Protein AF-0000000074423680 (afdb_homodimer)

Radius of gyration: 16.79 Å; Cα contacts (8 Å, |Δi|>4): 416; chains: 2; bounding box: 44×55×26 Å

pLDDT: mean 78.52, std 16.78, range [27.94, 94.62]

Solvent-accessible surface are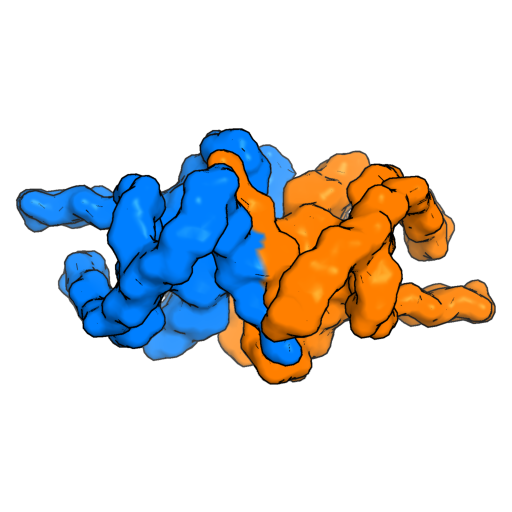a (backbone atoms only — not comparable to full-atom values): 11000 Å² total; per-residue (Å²): 114,73,42,69,26,65,67,50,86,79,68,62,79,51,58,72,45,71,42,71,46,78,52,87,95,42,69,45,68,75,28,35,35,35,60,92,47,94,40,34,38,39,50,58,68,58,39,36,76,71,48,29,32,40,37,41,48,84,82,36,38,43,28,19,38,85,83,65,45,77,74,40,49,32,46,76,53,91,75,25,42,30,42,52,44,79,46,96,90,48,77,46,55,30,30,48,39,69,120,72,53,54,45,45,65,68,83,78,69,63,77,51,59,72,46,72,42,73,47,78,54,88,94,42,68,45,68,73,29,35,35,38,60,90,49,94,42,35,40,38,49,58,68,57,38,36,78,70,47,29,32,39,35,41,48,85,81,36,37,42,28,21,36,86,82,64,47,76,74,40,50,30,45,76,51,81,76,27,43,31,40,51,44,78,46,96,90,48,75,46,57,28,32,48,35,63

Structure (mmCIF, N/CA/C/O backbone):
data_AF-0000000074423680-model_v1
#
loop_
_entity.id
_entity.type
_entity.pdbx_description
1 polymer 'Uncharacterized protein'
#
loop_
_atom_site.group_PDB
_atom_site.id
_atom_site.type_symbol
_atom_site.label_atom_id
_atom_site.label_alt_id
_atom_site.label_comp_id
_atom_site.label_asym_id
_atom_site.label_entity_id
_atom_site.label_seq_id
_atom_site.pdbx_PDB_ins_code
_atom_site.Cartn_x
_atom_site.Cartn_y
_atom_site.Cartn_z
_atom_site.occupancy
_atom_site.B_iso_or_equiv
_atom_site.auth_seq_id
_atom_site.auth_comp_id
_atom_site.auth_asym_id
_atom_site.auth_atom_id
_atom_site.pdbx_PDB_model_num
ATOM 1 N N . MET A 1 1 ? 10.086 -4.973 10.805 1 27.94 1 MET A N 1
ATOM 2 C CA . MET A 1 1 ? 9.383 -3.721 10.523 1 27.94 1 MET A CA 1
ATOM 3 C C . MET A 1 1 ? 9.625 -3.275 9.086 1 27.94 1 MET A C 1
ATOM 5 O O . MET A 1 1 ? 10.766 -3.238 8.625 1 27.94 1 MET A O 1
ATOM 9 N N . VAL A 1 2 ? 8.844 -3.613 8.211 1 35.19 2 VAL A N 1
ATOM 10 C CA . VAL A 1 2 ? 9.008 -3.236 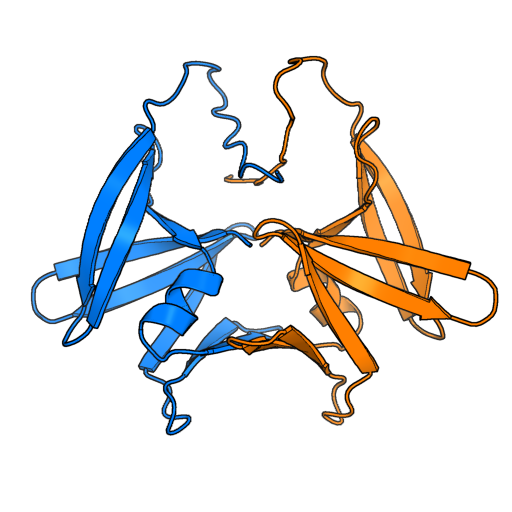6.809 1 35.19 2 VAL A CA 1
ATOM 11 C C . VAL A 1 2 ? 9.102 -1.717 6.691 1 35.19 2 VAL A C 1
ATOM 13 O O . VAL A 1 2 ? 8.195 -0.997 7.105 1 35.19 2 VAL A O 1
ATOM 16 N N . ARG A 1 3 ? 10.289 -1.205 7.059 1 37.22 3 ARG A N 1
ATOM 17 C CA . ARG A 1 3 ? 10.57 0.209 6.832 1 37.22 3 ARG A CA 1
ATOM 18 C C . ARG A 1 3 ? 10.586 0.528 5.34 1 37.22 3 ARG A C 1
ATOM 20 O O . ARG A 1 3 ? 10.961 -0.317 4.523 1 37.22 3 ARG A O 1
ATOM 27 N N . LEU A 1 4 ? 9.75 1.253 4.973 1 44.16 4 LEU A N 1
ATOM 28 C CA . LEU A 1 4 ? 9.812 1.951 3.691 1 44.16 4 LEU A CA 1
ATOM 29 C C . LEU A 1 4 ? 11.219 2.479 3.428 1 44.16 4 LEU A C 1
ATOM 31 O O . LEU A 1 4 ? 11.766 3.24 4.23 1 44.16 4 LEU A O 1
ATOM 35 N N . LEU A 1 5 ? 12.195 1.475 3.068 1 46.25 5 LEU A N 1
ATOM 36 C CA . LEU A 1 5 ? 13.508 2.018 2.73 1 46.25 5 LEU A CA 1
ATOM 37 C C . LEU A 1 5 ? 13.453 2.791 1.417 1 46.25 5 LEU A C 1
ATOM 39 O O . LEU A 1 5 ? 12.812 2.35 0.457 1 46.25 5 LEU A O 1
ATOM 43 N N . TYR A 1 6 ? 13.297 4.02 1.665 1 44.81 6 TYR A N 1
ATOM 44 C CA . TYR A 1 6 ? 13.633 4.891 0.547 1 44.81 6 TYR A CA 1
ATOM 45 C C . TYR A 1 6 ? 15.102 4.746 0.168 1 44.81 6 TYR A C 1
ATOM 47 O O . TYR A 1 6 ? 15.977 4.75 1.036 1 44.81 6 TYR A O 1
ATOM 55 N N . THR A 1 7 ? 15.328 3.832 -0.764 1 42.69 7 THR A N 1
ATOM 56 C CA . THR A 1 7 ? 16.734 3.875 -1.146 1 42.69 7 THR A CA 1
ATOM 57 C C . THR A 1 7 ? 17.047 5.141 -1.94 1 42.69 7 THR A C 1
ATOM 59 O O . THR A 1 7 ? 16.266 5.547 -2.801 1 42.69 7 THR A O 1
ATOM 62 N N . GLU A 1 8 ? 17.359 6.113 -1.167 1 43.47 8 GLU A N 1
ATOM 63 C CA . GLU A 1 8 ? 17.938 7.246 -1.889 1 43.47 8 GLU A CA 1
ATOM 64 C C . GLU A 1 8 ? 19.047 6.797 -2.836 1 43.47 8 GLU A C 1
ATOM 66 O O . GLU A 1 8 ? 19.828 5.906 -2.502 1 43.47 8 GLU A O 1
ATOM 71 N N . LYS A 1 9 ? 18.797 6.867 -3.994 1 44.84 9 LYS A N 1
ATOM 72 C CA . LYS A 1 9 ? 19.969 6.648 -4.844 1 44.84 9 LYS A CA 1
ATOM 73 C C . LYS A 1 9 ? 21.25 6.973 -4.098 1 44.84 9 LYS A C 1
ATOM 75 O O . LYS A 1 9 ? 22.25 6.246 -4.219 1 44.84 9 LYS A O 1
ATOM 80 N N . ASN A 1 10 ? 21.359 8.203 -3.637 1 45.59 10 ASN A N 1
ATOM 81 C CA . ASN A 1 10 ? 22.703 8.641 -3.26 1 45.59 10 ASN A CA 1
ATOM 82 C C . ASN A 1 10 ? 23.016 8.289 -1.811 1 45.59 10 ASN A C 1
ATOM 84 O O . ASN A 1 10 ? 24.062 8.68 -1.285 1 45.59 10 ASN A O 1
ATOM 88 N N . GLY A 1 11 ? 22.531 7.379 -1.253 1 44.19 11 GLY A N 1
ATOM 89 C CA . GLY A 1 11 ? 23 6.816 -0.001 1 44.19 11 GLY A CA 1
ATOM 90 C C . GLY A 1 11 ? 22.734 7.707 1.196 1 44.19 11 GLY A C 1
ATOM 91 O O . GLY A 1 11 ? 23.141 7.387 2.316 1 44.19 11 GLY A O 1
ATOM 92 N N . LYS A 1 12 ? 22.734 9.062 1.046 1 44.81 12 LYS A N 1
ATOM 93 C CA . LYS A 1 12 ? 22.812 9.859 2.27 1 44.81 12 LYS A CA 1
ATOM 94 C C . LYS A 1 12 ? 21.516 9.773 3.072 1 44.81 12 LYS A C 1
ATOM 96 O O . LYS A 1 12 ? 20.438 9.734 2.502 1 44.81 12 LYS A O 1
ATOM 101 N N . GLY A 1 13 ? 21.688 9.352 4.301 1 49.75 13 GLY A N 1
ATOM 102 C CA . GLY A 1 13 ? 20.641 9.242 5.301 1 49.75 13 GLY A CA 1
ATOM 103 C C . GLY A 1 13 ? 19.594 10.344 5.195 1 49.75 13 GLY A C 1
ATOM 104 O O . GLY A 1 13 ? 19.922 11.523 5.387 1 49.75 13 GLY A O 1
ATOM 105 N N . ALA A 1 14 ? 18.75 10.242 4.352 1 52.22 14 ALA A N 1
ATOM 106 C CA . ALA A 1 14 ? 17.734 11.305 4.305 1 52.22 14 ALA A CA 1
ATOM 107 C C . ALA A 1 14 ? 17.125 11.531 5.68 1 52.22 14 ALA A C 1
ATOM 109 O O . ALA A 1 14 ? 16.922 10.586 6.449 1 52.22 14 ALA A O 1
ATOM 110 N N . LYS A 1 15 ? 17.469 12.625 6.238 1 57.91 15 LYS A N 1
ATOM 111 C CA . LYS A 1 15 ? 16.781 13.016 7.469 1 57.91 15 LYS A CA 1
ATOM 112 C C . LYS A 1 15 ? 15.266 12.875 7.324 1 57.91 15 LYS A C 1
ATOM 114 O O . LYS A 1 15 ? 14.672 13.414 6.391 1 57.91 15 LYS A O 1
ATOM 119 N N . LYS A 1 16 ? 14.719 11.852 8.086 1 67.19 16 LYS A N 1
ATOM 120 C CA . LYS A 1 16 ? 13.273 11.695 8.195 1 67.19 16 LYS A CA 1
ATOM 121 C C . LYS A 1 16 ? 12.703 12.609 9.273 1 67.19 16 LYS A C 1
ATOM 123 O O . LYS A 1 16 ? 13.25 12.703 10.375 1 67.19 16 LYS A O 1
ATOM 128 N N . GLY A 1 17 ? 11.945 13.633 8.875 1 77.69 17 GLY A N 1
ATOM 129 C CA . GLY A 1 17 ? 11.125 14.375 9.82 1 77.69 17 GLY A CA 1
ATOM 130 C C . GLY A 1 17 ? 9.672 13.938 9.828 1 77.69 17 GLY A C 1
ATOM 131 O O . GLY A 1 17 ? 9.258 13.125 9 1 77.69 17 GLY A O 1
ATOM 132 N N . TYR A 1 18 ? 8.945 14.312 10.93 1 88.25 18 TYR A N 1
ATOM 133 C CA . TYR A 1 18 ? 7.512 14.055 11.055 1 88.25 18 TYR A CA 1
ATOM 134 C C . TYR A 1 18 ? 6.738 15.359 11.25 1 88.25 18 TYR A C 1
ATOM 136 O O . TYR A 1 18 ? 7.234 16.281 11.891 1 88.25 18 TYR A O 1
ATOM 144 N N . GLY A 1 19 ? 5.648 15.391 10.594 1 89.88 19 GLY A N 1
ATOM 145 C CA . GLY A 1 19 ? 4.746 16.516 10.734 1 89.88 19 GLY A CA 1
ATOM 146 C C . GLY A 1 19 ? 3.289 16.156 10.539 1 89.88 19 GLY A C 1
ATOM 147 O O . GLY A 1 19 ? 2.918 14.977 10.664 1 89.88 19 GLY A O 1
ATOM 148 N N . SER A 1 20 ? 2.445 17.25 10.398 1 92.94 20 SER A N 1
ATOM 149 C CA . SER A 1 20 ? 1.015 17.062 10.18 1 92.94 20 SER A CA 1
ATOM 150 C C . SER A 1 20 ? 0.552 17.766 8.906 1 92.94 20 SER A C 1
ATOM 152 O O . SER A 1 20 ? 1.115 18.781 8.523 1 92.94 20 SER A O 1
ATOM 154 N N . ILE A 1 21 ? -0.371 17.125 8.281 1 90.44 21 ILE A N 1
ATOM 155 C CA . ILE A 1 21 ? -1.022 17.719 7.121 1 90.44 21 ILE A CA 1
ATOM 156 C C . ILE A 1 21 ? -2.512 17.906 7.402 1 90.44 21 ILE A C 1
ATOM 158 O O . ILE A 1 21 ? -3.188 16.984 7.848 1 90.44 21 ILE A O 1
ATOM 162 N N . LYS A 1 22 ? -2.939 19.109 7.164 1 90.19 22 LYS A N 1
ATOM 163 C CA . LYS A 1 22 ? -4.363 19.391 7.285 1 90.19 22 LYS A CA 1
ATOM 164 C C . LYS A 1 22 ? -5.031 19.453 5.91 1 90.19 22 LYS A C 1
ATOM 166 O O . LYS A 1 22 ? -4.582 20.203 5.031 1 90.19 22 LYS A O 1
ATOM 171 N N . PHE A 1 23 ? -6.027 18.641 5.719 1 87.38 23 PHE A N 1
ATOM 172 C CA . PHE A 1 23 ? -6.836 18.625 4.504 1 87.38 23 PHE A CA 1
ATOM 173 C C . PHE A 1 23 ? -8.32 18.719 4.836 1 87.38 23 PHE A C 1
ATOM 175 O O . PHE A 1 23 ? -8.898 17.781 5.395 1 87.38 23 PHE A O 1
ATOM 182 N N . ASN A 1 24 ? -8.797 19.844 4.418 1 84.56 24 ASN A N 1
ATOM 183 C CA . ASN A 1 24 ? -10.18 20.125 4.793 1 84.56 24 ASN A CA 1
ATOM 184 C C . ASN A 1 24 ? -10.398 19.984 6.297 1 84.56 24 ASN A C 1
ATOM 186 O O . ASN A 1 24 ? -9.773 20.688 7.094 1 84.56 24 ASN A O 1
ATOM 190 N N . SER A 1 25 ? -11.234 19.094 6.738 1 86.06 25 SER A N 1
ATOM 191 C CA . SER A 1 25 ? -11.547 18.953 8.156 1 86.06 25 SER A CA 1
ATOM 192 C C . SER A 1 25 ? -10.727 17.844 8.805 1 86.06 25 SER A C 1
ATOM 194 O O . SER A 1 25 ? -10.852 17.578 10 1 86.06 25 SER A O 1
ATOM 196 N N . VAL A 1 26 ? -9.828 17.297 8.023 1 88.25 26 VAL A N 1
ATOM 197 C CA . VAL A 1 26 ? -9.062 16.172 8.547 1 88.25 26 VAL A CA 1
ATOM 198 C C . VAL A 1 26 ? -7.602 16.578 8.727 1 88.25 26 VAL A C 1
ATOM 200 O O . VAL A 1 26 ? -7.062 17.344 7.926 1 88.25 26 VAL A O 1
ATOM 203 N N . VAL A 1 27 ? -7.02 16.031 9.836 1 92.56 27 VAL A N 1
ATOM 204 C CA . VAL A 1 27 ? -5.598 16.266 10.086 1 92.56 27 VAL A CA 1
ATOM 205 C C . VAL A 1 27 ? -4.859 14.922 10.117 1 92.56 27 VAL A C 1
ATOM 207 O O . VAL A 1 27 ? -5.141 14.07 10.961 1 92.56 27 VAL A O 1
ATOM 210 N N . PHE A 1 28 ? -3.943 14.75 9.172 1 93 28 PHE A N 1
ATOM 211 C CA . PHE A 1 28 ? -3.047 13.602 9.227 1 93 28 PHE A CA 1
ATOM 212 C C . PHE A 1 28 ? -1.858 13.883 10.133 1 93 28 PHE A C 1
ATOM 214 O O . PHE A 1 28 ? -1.078 14.805 9.875 1 93 28 PHE A O 1
ATOM 221 N N . LYS A 1 29 ? -1.739 13.062 11.078 1 93.88 29 LYS A N 1
ATOM 222 C CA . LYS A 1 29 ? -0.619 13.203 12.008 1 93.88 29 LYS A CA 1
ATOM 223 C C . LYS A 1 29 ? 0.501 12.227 11.664 1 93.88 29 LYS A C 1
ATOM 225 O O . LYS A 1 29 ? 0.289 11.266 10.93 1 93.88 29 LYS A O 1
ATOM 230 N N . ASN A 1 30 ? 1.738 12.57 12.078 1 90.19 30 ASN A N 1
ATOM 231 C CA . ASN A 1 30 ? 2.9 11.703 11.945 1 90.19 30 ASN A CA 1
ATOM 232 C C . ASN A 1 30 ? 3.201 11.391 10.484 1 90.19 30 ASN A C 1
ATOM 234 O O . ASN A 1 30 ? 3.5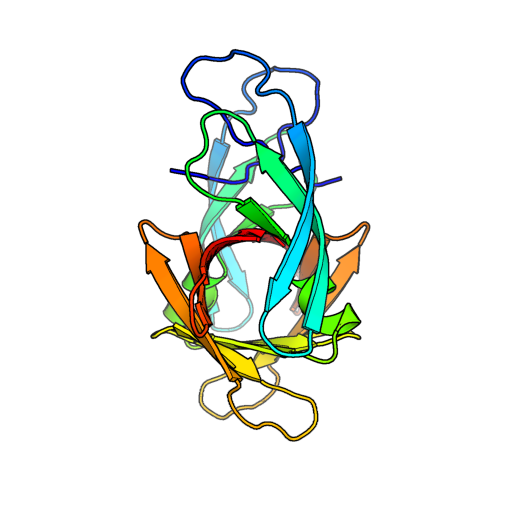23 10.25 10.141 1 90.19 30 ASN A O 1
ATOM 238 N N . VAL A 1 31 ? 2.988 12.375 9.68 1 90.31 31 VAL A N 1
ATOM 239 C CA . VAL A 1 31 ? 3.338 12.258 8.273 1 90.31 31 VAL A CA 1
ATOM 240 C C . VAL A 1 31 ? 4.852 12.375 8.102 1 90.31 31 VAL A C 1
ATOM 242 O O . VAL A 1 31 ? 5.469 13.312 8.609 1 90.31 31 VAL A O 1
ATOM 245 N N . SER A 1 32 ? 5.387 11.406 7.426 1 84.25 32 SER A N 1
ATOM 246 C CA . SER A 1 32 ? 6.836 11.383 7.254 1 84.25 32 SER A CA 1
ATOM 247 C C . SER A 1 32 ? 7.262 12.258 6.078 1 84.25 32 SER A C 1
ATOM 249 O O . SER A 1 32 ? 6.621 12.25 5.027 1 84.25 32 SER A O 1
ATOM 251 N N . TYR A 1 33 ? 8.258 13.062 6.352 1 82.12 33 TYR A N 1
ATOM 252 C CA . TYR A 1 33 ? 8.891 13.836 5.293 1 82.12 33 TYR A CA 1
ATOM 253 C C . TYR A 1 33 ? 10.375 13.508 5.184 1 82.12 33 TYR A C 1
ATOM 255 O O . TYR A 1 33 ? 11.078 13.445 6.195 1 82.12 33 TYR A O 1
ATOM 263 N N . VAL A 1 34 ? 10.664 13.016 4.039 1 72 34 VAL A N 1
ATOM 264 C CA . VAL A 1 34 ? 12.055 12.68 3.768 1 72 34 VAL A CA 1
ATOM 265 C C . VAL A 1 34 ? 12.68 13.734 2.859 1 72 34 VAL A C 1
ATOM 267 O O . VAL A 1 34 ? 12.188 13.984 1.756 1 72 34 VAL A O 1
ATOM 270 N N . LYS A 1 35 ? 13.688 14.273 3.475 1 69.88 35 LYS A N 1
ATOM 271 C CA . LYS A 1 35 ? 14.383 15.289 2.689 1 69.88 35 LYS A CA 1
ATOM 272 C C . LYS A 1 35 ? 14.891 14.719 1.37 1 69.88 35 LYS A C 1
ATOM 274 O O . LYS A 1 35 ? 15.477 13.633 1.342 1 69.88 35 LYS A O 1
ATOM 279 N N . GLY A 1 36 ? 14.609 15.32 0.307 1 67.38 36 GLY A N 1
ATOM 280 C CA . GLY A 1 36 ? 15.047 14.852 -0.998 1 67.38 36 GLY A CA 1
ATOM 281 C C . GLY A 1 36 ? 13.953 14.156 -1.78 1 67.38 36 GLY A C 1
ATOM 282 O O . GLY A 1 36 ? 14.047 14.008 -3 1 67.38 36 GLY A O 1
ATOM 283 N N . LEU A 1 37 ? 12.984 13.758 -0.944 1 67.19 37 LEU A N 1
ATOM 284 C CA . LEU A 1 37 ? 11.828 13.195 -1.63 1 67.19 37 LEU A CA 1
ATOM 285 C C . LEU A 1 37 ? 10.781 14.266 -1.896 1 67.19 37 LEU A C 1
ATOM 287 O O . LEU A 1 37 ? 10.539 15.133 -1.052 1 67.19 37 LEU A O 1
ATOM 291 N N . GLN A 1 38 ? 10.32 14.375 -3 1 71.25 38 GLN A N 1
ATOM 292 C CA . GLN A 1 38 ? 9.367 15.406 -3.381 1 71.25 38 GLN A CA 1
ATOM 293 C C . GLN A 1 38 ? 7.992 15.141 -2.773 1 71.25 38 GLN A C 1
ATOM 295 O O . GLN A 1 38 ? 7.113 16 -2.811 1 71.25 38 GLN A O 1
ATOM 300 N N . HIS A 1 39 ? 7.918 14.039 -2.012 1 77.38 39 HIS A N 1
ATOM 301 C CA . HIS A 1 39 ? 6.598 13.695 -1.491 1 77.38 39 HIS A CA 1
ATOM 302 C C . HIS A 1 39 ? 6.668 13.328 -0.012 1 77.38 39 HIS A C 1
ATOM 304 O O . HIS A 1 39 ? 7.656 12.742 0.442 1 77.38 39 HIS A O 1
ATOM 310 N N . ASN A 1 40 ? 5.605 13.742 0.651 1 84 40 ASN A N 1
ATOM 311 C CA . ASN A 1 40 ? 5.391 13.203 1.989 1 84 40 ASN A CA 1
ATOM 312 C C . ASN A 1 40 ? 4.871 11.773 1.938 1 84 40 ASN A C 1
ATOM 314 O O . ASN A 1 40 ? 4.32 11.344 0.925 1 84 40 ASN A O 1
ATOM 318 N N . LEU A 1 41 ? 5.062 11.102 3.064 1 84.75 41 LEU A N 1
ATOM 319 C CA . LEU A 1 41 ? 4.66 9.703 3.117 1 84.75 41 LEU A CA 1
ATOM 320 C C . LEU A 1 41 ? 3.547 9.492 4.141 1 84.75 41 LEU A C 1
ATOM 322 O O . LEU A 1 41 ? 3.668 9.922 5.289 1 84.75 41 LEU A O 1
ATOM 326 N N . ILE A 1 42 ? 2.57 8.883 3.682 1 88.25 42 ILE A N 1
ATOM 327 C CA . ILE A 1 42 ? 1.448 8.539 4.551 1 88.25 42 ILE A CA 1
ATOM 328 C C . ILE A 1 42 ? 1.219 7.031 4.535 1 88.25 42 ILE A C 1
ATOM 330 O O . ILE A 1 42 ? 1.19 6.414 3.467 1 88.25 42 ILE A O 1
ATOM 334 N N . SER A 1 43 ? 1.124 6.445 5.719 1 86.69 43 SER A N 1
ATOM 335 C CA . SER A 1 43 ? 0.763 5.031 5.781 1 86.69 43 SER A CA 1
ATOM 336 C C . SER A 1 43 ? -0.713 4.824 5.461 1 86.69 43 SER A C 1
ATOM 338 O O . SER A 1 43 ? -1.554 5.652 5.816 1 86.69 43 SER A O 1
ATOM 340 N N . ILE A 1 44 ? -1.053 3.76 4.805 1 90.44 44 ILE A N 1
ATOM 341 C CA . ILE A 1 44 ? -2.443 3.432 4.52 1 90.44 44 ILE A CA 1
ATOM 342 C C . ILE A 1 44 ? -3.252 3.426 5.812 1 90.44 44 ILE A C 1
ATOM 344 O O . ILE A 1 44 ? -4.395 3.893 5.844 1 90.44 44 ILE A O 1
ATOM 348 N N . SER A 1 45 ? -2.639 2.979 6.918 1 89.81 45 SER A N 1
ATOM 349 C CA . SER A 1 45 ? -3.346 2.859 8.188 1 89.81 45 SER A CA 1
ATOM 350 C C . SER A 1 45 ? -3.723 4.23 8.742 1 89.81 45 SER A C 1
ATOM 352 O O . SER A 1 45 ? -4.676 4.352 9.516 1 89.81 45 SER A O 1
ATOM 354 N N . GLN A 1 46 ? -2.982 5.223 8.375 1 90.88 46 GLN A N 1
ATOM 355 C CA . GLN A 1 46 ? -3.281 6.574 8.836 1 90.88 46 GLN A CA 1
ATOM 356 C C . GLN A 1 46 ? -4.605 7.07 8.266 1 90.88 46 GLN A C 1
ATOM 358 O O . GLN A 1 46 ? -5.223 7.984 8.812 1 90.88 46 GLN A O 1
ATOM 363 N N . LEU A 1 47 ? -5.035 6.57 7.133 1 92.31 47 LEU A N 1
ATOM 364 C CA . LEU A 1 47 ? -6.34 6.898 6.574 1 92.31 47 LEU A CA 1
ATOM 365 C C . LEU A 1 47 ? -7.457 6.512 7.539 1 92.31 47 LEU A C 1
ATOM 367 O O . LEU A 1 47 ? -8.43 7.25 7.691 1 92.31 47 LEU A O 1
ATOM 371 N N . PHE A 1 48 ? -7.227 5.395 8.219 1 92.25 48 PHE A N 1
ATOM 372 C CA . PHE A 1 48 ? -8.266 4.867 9.102 1 92.25 48 PHE A CA 1
ATOM 373 C C . PHE A 1 48 ? -8.398 5.719 10.352 1 92.25 48 PHE A C 1
ATOM 375 O O . PHE A 1 48 ? -9.492 5.848 10.914 1 92.25 48 PHE A O 1
ATOM 382 N N . GLU A 1 49 ? -7.305 6.258 10.711 1 91.44 49 GLU A N 1
ATOM 383 C CA . GLU A 1 49 ? -7.293 7.098 11.906 1 91.44 49 GLU A CA 1
ATOM 384 C C . GLU A 1 49 ? -8.172 8.328 11.727 1 91.44 49 GLU A C 1
ATOM 386 O O . GLU A 1 49 ? -8.68 8.883 12.703 1 91.44 49 GLU A O 1
ATOM 391 N N . VAL A 1 50 ? -8.359 8.711 10.539 1 92.06 50 VAL A N 1
ATOM 392 C CA . VAL A 1 50 ? -9.133 9.93 10.289 1 92.06 50 VAL A CA 1
ATOM 393 C C . VAL A 1 50 ? -10.469 9.562 9.641 1 92.06 50 VAL A C 1
ATOM 395 O O . VAL A 1 50 ? -11.141 10.43 9.078 1 92.06 50 VAL A O 1
ATOM 398 N N . GLY A 1 51 ? -10.789 8.328 9.555 1 91.75 51 GLY A N 1
ATOM 399 C CA . GLY A 1 51 ? -12.125 7.891 9.172 1 91.75 51 GLY A CA 1
ATOM 400 C C . GLY A 1 51 ? -12.234 7.527 7.707 1 91.75 51 GLY A C 1
ATOM 401 O O . GLY A 1 51 ? -13.336 7.441 7.164 1 91.75 51 GLY A O 1
ATOM 402 N N . TYR A 1 52 ? -11.133 7.355 7.035 1 93.38 52 TYR A N 1
ATOM 403 C CA . TYR A 1 52 ? -11.156 6.988 5.625 1 93.38 52 TYR A CA 1
ATOM 404 C C . TYR A 1 52 ? -10.797 5.52 5.438 1 93.38 52 TYR A C 1
ATOM 406 O O . TYR A 1 52 ? -10.188 4.902 6.312 1 93.38 52 TYR A O 1
ATOM 414 N N . GLU A 1 53 ? -11.258 5.023 4.379 1 94.62 53 GLU A N 1
ATOM 415 C CA . GLU A 1 53 ? -10.859 3.738 3.812 1 94.62 53 GLU A CA 1
ATOM 416 C C . GLU A 1 53 ? -10.398 3.891 2.365 1 94.62 53 GLU A C 1
ATOM 418 O O . GLU A 1 53 ? -10.648 4.922 1.734 1 94.62 53 GLU A O 1
ATOM 423 N N . ILE A 1 54 ? -9.695 2.838 1.932 1 94.19 54 ILE A N 1
ATOM 424 C CA . ILE A 1 54 ? -9.203 2.99 0.567 1 94.19 54 ILE A CA 1
ATOM 425 C C . ILE A 1 54 ? -9.414 1.688 -0.204 1 94.19 54 ILE A C 1
ATOM 427 O O . ILE A 1 54 ? -9.211 0.599 0.338 1 94.19 54 ILE A O 1
ATOM 431 N N . LEU A 1 55 ? -9.875 1.819 -1.394 1 93.62 55 LEU A N 1
ATOM 432 C CA . LEU A 1 55 ? -10.023 0.739 -2.361 1 93.62 55 LEU A CA 1
ATOM 433 C C . LEU A 1 55 ? -9.078 0.931 -3.543 1 93.62 55 LEU A C 1
ATOM 435 O O . LEU A 1 55 ? -9.117 1.968 -4.211 1 93.62 55 LEU A O 1
ATOM 439 N N . PHE A 1 56 ? -8.211 -0.066 -3.73 1 93.38 56 PHE A N 1
ATOM 440 C CA . PHE A 1 56 ? -7.348 -0.034 -4.91 1 93.38 56 PHE A CA 1
ATOM 441 C C . PHE A 1 56 ? -7.91 -0.925 -6.012 1 93.38 56 PHE A C 1
ATOM 443 O O . PHE A 1 56 ? -8.266 -2.078 -5.762 1 93.38 56 PHE A O 1
ATOM 450 N N . ASN A 1 57 ? -7.965 -0.386 -7.145 1 91.25 57 ASN A N 1
ATOM 451 C CA . ASN A 1 57 ? -8.281 -1.158 -8.344 1 91.25 57 ASN A CA 1
ATOM 452 C C . ASN A 1 57 ? -7.312 -0.848 -9.477 1 91.25 57 ASN A C 1
ATOM 454 O O . ASN A 1 57 ? -6.305 -0.17 -9.273 1 91.25 57 ASN A O 1
ATOM 458 N N . LYS A 1 58 ? -7.562 -1.421 -10.617 1 89 58 LYS A N 1
ATOM 459 C CA . LYS A 1 58 ? -6.648 -1.318 -11.75 1 89 58 LYS A CA 1
ATOM 460 C C . LYS A 1 58 ? -6.449 0.136 -12.172 1 89 58 LYS A C 1
ATOM 462 O O . LYS A 1 58 ? -5.41 0.491 -12.727 1 89 58 LYS A O 1
ATOM 467 N N . ARG A 1 59 ? -7.391 0.991 -11.844 1 88.19 59 ARG A N 1
ATOM 468 C CA . ARG A 1 59 ? -7.355 2.369 -12.328 1 88.19 59 ARG A CA 1
ATOM 469 C C . ARG A 1 59 ? -6.758 3.301 -11.273 1 88.19 59 ARG A C 1
ATOM 471 O O . ARG A 1 59 ? -5.926 4.148 -11.602 1 88.19 59 ARG A O 1
ATOM 478 N N . GLU A 1 60 ? -7.199 3.15 -10.047 1 91.06 60 GLU A N 1
ATOM 479 C CA . GLU A 1 60 ? -6.824 4.113 -9.016 1 91.06 60 GLU A CA 1
ATOM 480 C C . GLU A 1 60 ? -7.102 3.559 -7.617 1 91.06 60 GLU A C 1
ATOM 482 O O . GLU A 1 60 ? -7.715 2.5 -7.473 1 91.06 60 GLU A O 1
ATOM 487 N N . GLY A 1 61 ? -6.586 4.266 -6.656 1 93.5 61 GLY A N 1
ATOM 488 C CA . GLY A 1 61 ? -7.043 4.141 -5.281 1 93.5 61 GLY A CA 1
ATOM 489 C C . GLY A 1 61 ? -8.125 5.137 -4.918 1 93.5 61 GLY A C 1
ATOM 490 O O . GLY A 1 61 ? -7.945 6.348 -5.086 1 93.5 61 GLY A O 1
ATOM 491 N N . LYS A 1 62 ? -9.227 4.641 -4.48 1 93.38 62 LYS A N 1
ATOM 492 C CA . LYS A 1 62 ? -10.336 5.48 -4.051 1 93.38 62 LYS A CA 1
ATOM 493 C C . LYS A 1 62 ? -10.414 5.562 -2.527 1 93.38 62 LYS A C 1
ATOM 495 O O . LYS A 1 62 ? -10.555 4.539 -1.854 1 93.38 62 LYS A O 1
ATOM 500 N N . VAL A 1 63 ? -10.242 6.738 -2.08 1 94.56 63 VAL A N 1
ATOM 501 C CA . VAL A 1 63 ? -10.352 6.977 -0.643 1 94.56 63 VAL A CA 1
ATOM 502 C C . VAL A 1 63 ? -11.773 7.395 -0.293 1 94.56 63 VAL A C 1
ATOM 504 O O . VAL A 1 63 ? -12.297 8.367 -0.839 1 94.56 63 VAL A O 1
ATOM 507 N N . VAL A 1 64 ? -12.359 6.621 0.592 1 92.75 64 VAL A N 1
ATOM 508 C CA . VAL A 1 64 ? -13.758 6.855 0.916 1 92.75 64 VAL A CA 1
ATOM 509 C C . VAL A 1 64 ? -13.914 7.094 2.418 1 92.75 64 VAL A C 1
ATOM 511 O O . VAL A 1 64 ? -13.109 6.602 3.213 1 92.75 64 VAL A O 1
ATOM 514 N N . ASP A 1 65 ? -14.93 7.898 2.711 1 88.12 65 ASP A N 1
ATOM 515 C CA . ASP A 1 65 ? -15.242 8.102 4.121 1 88.12 65 ASP A CA 1
ATOM 516 C C . ASP A 1 65 ? -16.188 7.012 4.641 1 88.12 65 ASP A C 1
ATOM 518 O O . ASP A 1 65 ? -16.453 6.031 3.939 1 88.12 65 ASP A O 1
ATOM 522 N N . GLN A 1 66 ? -16.562 7.168 5.852 1 80.31 66 GLN A N 1
ATOM 523 C CA . GLN A 1 66 ? -17.391 6.168 6.512 1 80.31 66 GLN A CA 1
ATOM 524 C C . GLN A 1 66 ? -18.766 6.062 5.844 1 80.31 66 GLN A C 1
ATOM 526 O O . GLN A 1 66 ? -19.453 5.055 5.992 1 80.31 66 GLN A O 1
ATOM 531 N N . LYS A 1 67 ? -19.078 7.113 5.152 1 80.5 67 LYS A N 1
ATOM 532 C CA . LYS A 1 67 ? -20.344 7.105 4.441 1 80.5 67 LYS A CA 1
ATOM 533 C C . LYS A 1 67 ? -20.172 6.645 2.996 1 80.5 67 LYS A C 1
ATOM 535 O O . LYS A 1 67 ? -21.078 6.805 2.174 1 80.5 67 LYS A O 1
ATOM 540 N N . SER A 1 68 ? -18.906 6.156 2.691 1 74.94 68 SER A N 1
ATOM 541 C CA . SER A 1 68 ? -18.562 5.617 1.383 1 74.94 68 SER A CA 1
ATOM 542 C C . SER A 1 68 ? -18.578 6.703 0.313 1 74.94 68 SER A C 1
ATOM 544 O O . SER A 1 68 ? -18.828 6.422 -0.859 1 74.94 68 SER A O 1
ATOM 546 N N . VAL A 1 69 ? -18.625 7.902 0.727 1 76.94 69 VAL A N 1
ATOM 547 C CA . VAL A 1 69 ? -18.484 9.008 -0.214 1 76.94 69 VAL A CA 1
ATOM 548 C C . VAL A 1 69 ? -17 9.234 -0.519 1 76.94 69 VAL A C 1
ATOM 550 O O . VAL A 1 69 ? -16.172 9.328 0.396 1 76.94 69 VAL A O 1
ATOM 553 N N . THR A 1 70 ? -16.797 9.078 -1.884 1 71.06 70 THR A N 1
ATOM 554 C CA . THR A 1 70 ? -15.414 9.312 -2.307 1 71.06 70 THR A CA 1
ATOM 555 C C . THR A 1 70 ? -14.992 10.742 -1.974 1 71.06 70 THR A C 1
ATOM 557 O O . THR A 1 70 ? -15.617 11.703 -2.414 1 71.06 70 THR A O 1
ATOM 560 N N . ASP A 1 71 ? -13.906 10.703 -1.222 1 78.5 71 ASP A N 1
ATOM 561 C CA . ASP A 1 71 ? -13.422 12.008 -0.79 1 78.5 71 ASP A CA 1
ATOM 562 C C . ASP A 1 71 ? -12.125 12.383 -1.514 1 78.5 71 ASP A C 1
ATOM 564 O O . ASP A 1 71 ? -11.938 13.531 -1.908 1 78.5 71 ASP A O 1
ATOM 568 N N . LEU A 1 72 ? -11.305 11.344 -1.823 1 86.94 72 LEU A N 1
ATOM 569 C CA . LEU A 1 72 ? -10 11.562 -2.443 1 86.94 72 LEU A CA 1
ATOM 570 C C . LEU A 1 72 ? -9.648 10.422 -3.389 1 86.94 72 LEU A C 1
ATOM 572 O O . LEU A 1 72 ? -10.195 9.32 -3.275 1 86.94 72 LEU A O 1
ATOM 576 N N . THR A 1 73 ? -8.891 10.766 -4.43 1 90.5 73 THR A N 1
ATOM 577 C CA . THR A 1 73 ? -8.375 9.742 -5.34 1 90.5 73 THR A CA 1
ATOM 578 C C . THR A 1 73 ? -6.855 9.789 -5.402 1 90.5 73 THR A C 1
ATOM 580 O O . THR A 1 73 ? -6.238 10.781 -4.984 1 90.5 73 THR A O 1
ATOM 583 N N . THR A 1 74 ? -6.375 8.688 -5.793 1 92.56 74 THR A N 1
ATOM 584 C CA . THR A 1 74 ? -4.93 8.609 -5.965 1 92.56 74 THR A CA 1
ATOM 585 C C . THR A 1 74 ? -4.562 8.5 -7.441 1 92.56 74 THR A C 1
ATOM 587 O O . THR 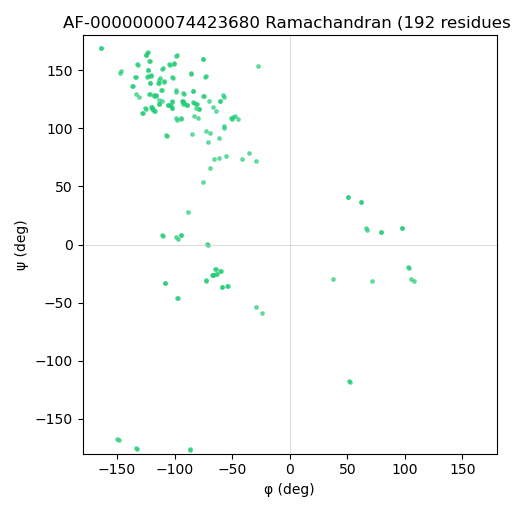A 1 74 ? -5.383 8.078 -8.258 1 92.56 74 THR A O 1
ATOM 590 N N . SER A 1 75 ? -3.416 8.984 -7.742 1 88.31 75 SER A N 1
ATOM 591 C CA . SER A 1 75 ? -2.828 8.766 -9.062 1 88.31 75 SER A CA 1
ATOM 592 C C . SER A 1 75 ? -1.64 7.812 -8.984 1 88.31 75 SER A C 1
ATOM 594 O O . SER A 1 75 ? -0.962 7.742 -7.953 1 88.31 75 SER A O 1
ATOM 596 N N . GLN A 1 76 ? -1.577 6.969 -9.992 1 83.56 76 GLN A N 1
ATOM 597 C CA . GLN A 1 76 ? -0.427 6.074 -10.047 1 83.56 76 GLN A CA 1
ATOM 598 C C . GLN A 1 76 ? 0.699 6.676 -10.883 1 83.56 76 GLN A C 1
ATOM 600 O O . GLN A 1 76 ? 0.483 7.074 -12.031 1 83.56 76 GLN A O 1
ATOM 605 N N . GLN A 1 77 ? 1.832 6.824 -10.188 1 74.25 77 GLN A N 1
ATOM 606 C CA . GLN A 1 77 ? 3.043 7.293 -10.852 1 74.25 77 GLN A CA 1
ATOM 607 C C . GLN A 1 77 ? 4.199 6.324 -10.633 1 74.25 77 GLN A C 1
ATOM 609 O O . GLN A 1 77 ? 4.664 6.148 -9.5 1 74.25 77 GLN A O 1
ATOM 614 N N . ASN A 1 78 ? 4.699 5.73 -11.656 1 69.44 78 ASN A N 1
ATOM 615 C CA . ASN A 1 78 ? 5.82 4.805 -11.555 1 69.44 78 ASN A CA 1
ATOM 616 C C . ASN A 1 78 ? 5.586 3.75 -10.477 1 69.44 78 ASN A C 1
ATOM 618 O O . ASN A 1 78 ? 6.449 3.521 -9.625 1 69.44 78 ASN A O 1
ATOM 622 N N . ASP A 1 79 ? 4.406 3.154 -10.281 1 68.75 79 ASP A N 1
ATOM 623 C CA . ASP A 1 79 ? 4.051 2.062 -9.375 1 68.75 79 ASP A CA 1
ATOM 624 C C . ASP A 1 79 ? 3.875 2.564 -7.945 1 68.75 79 ASP A C 1
ATOM 626 O O . ASP A 1 79 ? 3.934 1.779 -6.996 1 68.75 79 ASP A O 1
ATOM 630 N N . ILE A 1 80 ? 3.865 3.971 -7.891 1 75.62 80 ILE A N 1
ATOM 631 C CA . ILE A 1 80 ? 3.625 4.582 -6.586 1 75.62 80 ILE A CA 1
ATOM 632 C C . ILE A 1 80 ? 2.258 5.262 -6.578 1 75.62 80 ILE A C 1
ATOM 634 O O . ILE A 1 80 ? 1.886 5.934 -7.547 1 75.62 80 ILE A O 1
ATOM 638 N N . TYR A 1 81 ? 1.572 5 -5.566 1 87.44 81 TYR A N 1
ATOM 639 C CA . TYR A 1 81 ? 0.276 5.656 -5.438 1 87.44 81 TYR A CA 1
ATOM 640 C C . TYR A 1 81 ? 0.409 6.992 -4.719 1 87.44 81 TYR A C 1
ATOM 642 O O . TYR A 1 81 ? 0.892 7.051 -3.586 1 87.44 81 TYR A O 1
ATOM 650 N N . VAL A 1 82 ? 0.026 7.988 -5.418 1 88.31 82 VAL A N 1
ATOM 651 C CA . VAL A 1 82 ? 0.125 9.344 -4.887 1 88.31 82 VAL A CA 1
ATOM 652 C C . VAL A 1 82 ? -1.262 9.852 -4.496 1 88.31 82 VAL A C 1
ATOM 654 O O . VAL A 1 82 ? -2.186 9.852 -5.312 1 88.31 82 VAL A O 1
ATOM 657 N N . LEU A 1 83 ? -1.401 10.164 -3.23 1 91.38 83 LEU A N 1
ATOM 658 C CA . LEU A 1 83 ? -2.623 10.781 -2.729 1 91.38 83 LEU A CA 1
ATOM 659 C C . LEU A 1 83 ? -2.65 12.266 -3.045 1 91.38 83 LEU A C 1
ATOM 661 O O . LEU A 1 83 ? -1.792 13.023 -2.578 1 91.38 83 LEU A O 1
ATOM 665 N N . ASP A 1 84 ? -3.605 12.609 -3.836 1 87.69 84 ASP A N 1
ATOM 666 C CA . ASP A 1 84 ? -3.756 14 -4.23 1 87.69 84 ASP A CA 1
ATOM 667 C C . ASP A 1 84 ? -4.754 14.727 -3.326 1 87.69 84 ASP A C 1
ATOM 669 O O . ASP A 1 84 ? -5.953 14.453 -3.375 1 87.69 84 ASP A O 1
ATOM 673 N N . MET A 1 85 ? -4.238 15.578 -2.529 1 87.75 85 MET A N 1
ATOM 674 C CA . MET A 1 85 ? -5.074 16.375 -1.642 1 87.75 85 MET A CA 1
ATOM 675 C C . MET A 1 85 ? -5.137 17.828 -2.115 1 87.75 85 MET A C 1
ATOM 677 O O . MET A 1 85 ? -4.223 18.609 -1.854 1 87.75 85 MET A O 1
ATOM 681 N N . PHE A 1 86 ? -6.215 18.016 -2.877 1 82.31 86 PHE A N 1
ATOM 682 C CA . PHE A 1 86 ? -6.418 19.359 -3.404 1 82.31 86 PHE A CA 1
ATOM 683 C C . PHE A 1 86 ? -7.418 20.125 -2.553 1 82.31 86 PHE A C 1
ATOM 685 O O . PHE A 1 86 ? -8.508 19.625 -2.26 1 82.31 86 PHE A O 1
ATOM 692 N N . SER A 1 87 ? -6.957 21.016 -1.878 1 76.81 87 SER A N 1
ATOM 693 C CA . SER A 1 87 ? -7.859 21.891 -1.136 1 76.81 87 SER A CA 1
ATOM 694 C C . SER A 1 87 ? -7.633 23.359 -1.496 1 76.81 87 SER A C 1
ATOM 696 O O . SER A 1 87 ? -6.68 23.688 -2.207 1 76.81 87 SER A O 1
ATOM 698 N N . THR A 1 88 ? -8.641 24.172 -1.096 1 75.94 88 THR A N 1
ATOM 699 C CA . THR A 1 88 ? -8.539 25.609 -1.358 1 75.94 88 THR A CA 1
ATOM 700 C C . THR A 1 88 ? -7.27 26.188 -0.736 1 75.94 88 THR A C 1
ATOM 702 O O . THR A 1 88 ? -7.121 26.188 0.488 1 75.94 88 THR A O 1
ATOM 705 N N . GLY A 1 89 ? -6.215 26.438 -1.562 1 72.88 89 GLY A N 1
ATOM 706 C CA . GLY A 1 89 ? -5.039 27.172 -1.105 1 72.88 89 GLY A CA 1
ATOM 707 C C . GLY A 1 89 ? -3.836 26.266 -0.879 1 72.88 89 GLY A C 1
ATOM 708 O O . GLY A 1 89 ? -2.707 26.75 -0.777 1 72.88 89 GLY A O 1
ATOM 709 N N . LYS A 1 90 ? -4.082 25.109 -0.551 1 76.94 90 LYS A N 1
ATOM 710 C CA . LYS A 1 90 ? -2.922 24.25 -0.343 1 76.94 90 LYS A CA 1
ATOM 711 C C . LYS A 1 90 ? -3.104 22.906 -1.043 1 76.94 90 LYS A C 1
ATOM 713 O O . LYS A 1 90 ? -4.188 22.312 -1.005 1 76.94 90 LYS A O 1
ATOM 718 N N . ASN A 1 91 ? -2.078 22.562 -1.81 1 82.06 91 ASN A N 1
ATOM 719 C CA . ASN A 1 91 ? -2.068 21.25 -2.439 1 82.06 91 ASN A CA 1
ATOM 720 C C . ASN A 1 91 ? -0.953 20.375 -1.884 1 82.06 91 ASN A C 1
ATOM 722 O O . ASN A 1 91 ? 0.176 20.828 -1.704 1 82.06 91 ASN A O 1
ATOM 726 N N . PHE A 1 92 ? -1.413 19.25 -1.426 1 82.38 92 PHE A N 1
ATOM 727 C CA . PHE A 1 92 ? -0.43 18.281 -0.94 1 82.38 92 PHE A CA 1
ATOM 728 C C . PHE A 1 92 ? -0.413 17.031 -1.816 1 82.38 92 PHE A C 1
ATOM 730 O O . PHE A 1 92 ? -1.463 16.578 -2.268 1 82.38 92 PHE A O 1
ATOM 737 N N . HIS A 1 93 ? 0.813 16.578 -2.057 1 84.12 93 HIS A N 1
ATOM 738 C CA . HIS A 1 93 ? 1.015 15.297 -2.721 1 84.12 93 HIS A CA 1
ATOM 739 C C . HIS A 1 93 ? 1.741 14.312 -1.812 1 84.12 93 HIS A C 1
ATOM 741 O O . HIS A 1 93 ? 2.877 14.562 -1.402 1 84.12 93 HIS A O 1
ATOM 747 N N . CYS A 1 94 ? 1.045 13.273 -1.469 1 89.19 94 CYS A N 1
ATOM 748 C CA . CYS A 1 94 ? 1.615 12.281 -0.561 1 89.19 94 CYS A CA 1
ATOM 749 C C . CYS A 1 94 ? 1.676 10.906 -1.219 1 89.19 94 CYS A C 1
ATOM 751 O O . CYS A 1 94 ? 0.773 10.531 -1.969 1 89.19 94 CYS A O 1
ATOM 753 N N . CYS A 1 95 ? 2.693 10.203 -0.894 1 85.69 95 CYS A N 1
ATOM 754 C CA . CYS A 1 95 ? 2.807 8.82 -1.349 1 85.69 95 CYS A CA 1
ATOM 755 C C . CYS A 1 95 ? 2.439 7.852 -0.234 1 85.69 95 CYS A C 1
ATOM 757 O O . CYS A 1 95 ? 2.758 8.086 0.933 1 85.69 95 CYS A O 1
ATOM 759 N N . PHE A 1 96 ? 1.769 6.762 -0.68 1 86.56 96 PHE A N 1
ATOM 760 C CA . PHE A 1 96 ? 1.368 5.777 0.315 1 86.56 96 PHE A CA 1
ATOM 761 C C . PHE A 1 96 ? 2.498 4.789 0.583 1 86.56 96 PHE A C 1
ATOM 763 O O . PHE A 1 96 ? 3.26 4.449 -0.324 1 86.56 96 PHE A O 1
ATOM 770 N N . PHE A 1 97 ? 2.494 4.375 1.823 1 80 97 PHE A N 1
ATOM 771 C CA . PHE A 1 97 ? 3.213 3.141 2.119 1 80 97 PHE A CA 1
ATOM 772 C C . PHE A 1 97 ? 2.359 2.207 2.969 1 80 97 PHE A C 1
ATOM 774 O O . PHE A 1 97 ? 1.341 2.625 3.527 1 80 97 PHE A O 1
ATOM 781 N N . CYS A 1 98 ? 2.631 0.893 2.908 1 78.44 98 CYS A N 1
ATOM 782 C CA . CYS A 1 98 ? 1.77 -0.079 3.572 1 78.44 98 CYS A CA 1
ATOM 783 C C . CYS A 1 98 ? 2.586 -1.032 4.434 1 78.44 98 CYS A C 1
ATOM 785 O O . CYS A 1 98 ? 3.781 -1.223 4.199 1 78.44 98 CYS A O 1
ATOM 787 N N . MET B 1 1 ? 12.406 6.586 -7.75 1 29.64 1 MET B N 1
ATOM 788 C CA . MET B 1 1 ? 11.258 5.684 -7.715 1 29.64 1 MET B CA 1
ATOM 789 C C . MET B 1 1 ? 11.125 5.023 -6.348 1 29.64 1 MET B C 1
ATOM 791 O O . MET B 1 1 ? 12.109 4.539 -5.789 1 29.64 1 MET B O 1
ATOM 795 N N . VAL B 1 2 ? 10.258 5.512 -5.5 1 34.59 2 VAL B N 1
ATOM 796 C CA . VAL B 1 2 ? 10.195 5.074 -4.109 1 34.59 2 VAL B CA 1
ATOM 797 C C . VAL B 1 2 ? 9.766 3.607 -4.047 1 34.59 2 VAL B C 1
ATOM 799 O O . VAL B 1 2 ? 8.688 3.252 -4.516 1 34.59 2 VAL B O 1
ATOM 802 N N . ARG B 1 3 ? 10.695 2.713 -4.41 1 40.28 3 ARG B N 1
ATOM 803 C CA . ARG B 1 3 ? 10.453 1.304 -4.117 1 40.28 3 ARG B CA 1
ATOM 804 C C . ARG B 1 3 ? 10.602 1.02 -2.627 1 40.28 3 ARG B C 1
ATOM 806 O O . ARG B 1 3 ? 11.578 1.453 -2.002 1 40.28 3 ARG B O 1
ATOM 813 N N . LEU B 1 4 ? 9.633 0.971 -1.907 1 42.72 4 LEU B N 1
ATOM 814 C CA . LEU B 1 4 ? 9.727 0.813 -0.46 1 42.72 4 LEU B CA 1
ATOM 815 C C . LEU B 1 4 ? 10.234 -0.576 -0.097 1 42.72 4 LEU B C 1
ATOM 817 O O . LEU B 1 4 ? 9.617 -1.583 -0.445 1 42.72 4 LEU B O 1
ATOM 821 N N . LEU B 1 5 ? 11.531 -0.902 -0.461 1 46.31 5 LEU B N 1
ATOM 822 C CA . LEU B 1 5 ? 12.016 -2.158 0.098 1 46.31 5 LEU B CA 1
ATOM 823 C C . LEU B 1 5 ? 12.508 -1.964 1.526 1 46.31 5 LEU B C 1
ATOM 825 O O . LEU B 1 5 ? 13.023 -0.897 1.869 1 46.31 5 LEU B O 1
ATOM 829 N N . TYR B 1 6 ? 11.852 -2.623 2.381 1 43.59 6 TYR B N 1
ATOM 830 C CA . TYR B 1 6 ? 12.297 -2.682 3.768 1 43.59 6 TYR B CA 1
ATOM 831 C C . TYR B 1 6 ? 13.672 -3.332 3.869 1 43.59 6 TYR B C 1
ATOM 833 O O . TYR B 1 6 ? 13.891 -4.426 3.346 1 43.59 6 TYR B O 1
ATOM 841 N N . THR B 1 7 ? 14.781 -2.627 3.49 1 41.38 7 THR B N 1
ATOM 842 C CA . THR B 1 7 ? 15.992 -3.375 3.816 1 41.38 7 THR B CA 1
ATOM 843 C C . THR B 1 7 ? 16.406 -3.129 5.266 1 41.38 7 THR B C 1
ATOM 845 O O . THR B 1 7 ? 16.172 -2.045 5.805 1 41.38 7 THR B O 1
ATOM 848 N N . GLU B 1 8 ? 15.969 -4.027 6.129 1 42.09 8 GLU B N 1
ATOM 849 C CA . GLU B 1 8 ? 16.641 -3.973 7.43 1 42.09 8 GLU B CA 1
ATOM 850 C C . GLU B 1 8 ? 18.047 -3.426 7.301 1 42.09 8 GLU B C 1
ATOM 852 O O . GLU B 1 8 ? 18.641 -3.473 6.223 1 42.09 8 GLU B O 1
ATOM 857 N N . LYS B 1 9 ? 18.469 -2.84 8.469 1 40.19 9 LYS B N 1
ATOM 858 C CA . LYS B 1 9 ? 19.75 -2.238 8.844 1 40.19 9 LYS B CA 1
ATOM 859 C C . LYS B 1 9 ? 20.906 -2.885 8.086 1 40.19 9 LYS B C 1
ATOM 861 O O . LYS B 1 9 ? 21.875 -2.209 7.719 1 40.19 9 LYS B O 1
ATOM 866 N N . ASN B 1 10 ? 21.016 -4.172 8.148 1 40.31 10 ASN B N 1
ATOM 867 C CA . ASN B 1 10 ? 22.391 -4.594 7.91 1 40.31 10 ASN B CA 1
ATOM 868 C C . ASN B 1 10 ? 22.766 -4.496 6.43 1 40.31 10 ASN B C 1
ATOM 870 O O . ASN B 1 10 ? 23.828 -4.965 6.016 1 40.31 10 ASN B O 1
ATOM 874 N N . GLY B 1 11 ? 22.594 -3.373 5.793 1 41.62 11 GLY B N 1
ATOM 875 C CA . GLY B 1 11 ? 23.156 -2.914 4.531 1 41.62 11 GLY B CA 1
ATOM 876 C C . GLY B 1 11 ? 23.281 -4.02 3.498 1 41.62 11 GLY B C 1
ATOM 877 O O . GLY B 1 11 ? 23.922 -3.842 2.469 1 41.62 11 GLY B O 1
ATOM 878 N N . LYS B 1 12 ? 23.484 -5.34 3.916 1 41.97 12 LYS B N 1
ATOM 879 C CA . LYS B 1 12 ? 23.969 -6.188 2.83 1 41.97 12 LYS B CA 1
ATOM 880 C C . LYS B 1 12 ? 22.891 -6.359 1.751 1 41.97 12 LYS B C 1
ATOM 882 O O . LYS B 1 12 ? 21.719 -6.52 2.059 1 41.97 12 LYS B O 1
ATOM 887 N N . GLY B 1 13 ? 23.281 -5.879 0.616 1 47.81 13 GLY B N 1
ATOM 888 C CA . GLY B 1 13 ? 22.516 -6.027 -0.616 1 47.81 13 GLY B CA 1
ATOM 889 C C . GLY B 1 13 ? 21.688 -7.289 -0.651 1 47.81 13 GLY B C 1
ATOM 890 O O . GLY B 1 13 ? 22.219 -8.391 -0.769 1 47.81 13 GLY B O 1
ATOM 891 N N . ALA B 1 14 ? 20.688 -7.363 0.078 1 50.56 14 ALA B N 1
ATOM 892 C CA . ALA B 1 14 ? 19.922 -8.594 -0.062 1 50.56 14 ALA B CA 1
ATOM 893 C C . ALA B 1 14 ? 19.609 -8.891 -1.528 1 50.56 14 ALA B C 1
ATOM 895 O O . ALA B 1 14 ? 19.391 -7.969 -2.32 1 50.56 14 ALA B O 1
ATOM 896 N N . LYS B 1 15 ? 20.25 -9.844 -2.002 1 57.34 15 LYS B N 1
ATOM 897 C CA . LYS B 1 15 ? 19.922 -10.32 -3.34 1 57.34 15 LYS B CA 1
ATOM 898 C C . LYS B 1 15 ? 18.406 -10.43 -3.521 1 57.34 15 LYS B C 1
ATOM 900 O O . LYS B 1 15 ? 17.734 -11.078 -2.725 1 57.34 15 LYS B O 1
ATOM 905 N N . LYS B 1 16 ? 17.875 -9.469 -4.344 1 66.62 16 LYS B N 1
ATOM 906 C CA . LYS B 1 16 ? 16.484 -9.555 -4.773 1 66.62 16 LYS B CA 1
ATOM 907 C C . LYS B 1 16 ? 16.328 -10.547 -5.926 1 66.62 16 LYS B C 1
ATOM 909 O O . LYS B 1 16 ? 17.109 -10.516 -6.883 1 66.62 16 LYS B O 1
ATOM 914 N N . GLY B 1 17 ? 15.719 -11.68 -5.656 1 78.25 17 GLY B N 1
ATOM 915 C CA . GLY B 1 17 ? 15.266 -12.531 -6.746 1 78.25 17 GLY B CA 1
ATOM 916 C C . GLY B 1 17 ? 13.797 -12.352 -7.07 1 78.25 17 GLY B C 1
ATOM 917 O O . GLY B 1 17 ? 13.078 -11.641 -6.363 1 78.25 17 GLY B O 1
ATOM 918 N N . TYR B 1 18 ? 13.422 -12.828 -8.281 1 88.25 18 TYR B N 1
ATOM 919 C CA . TYR B 1 18 ? 12.031 -12.812 -8.727 1 88.25 18 TYR B CA 1
ATOM 920 C C . TYR B 1 18 ? 11.547 -14.219 -9.047 1 88.25 18 TYR B C 1
ATOM 922 O O . TYR B 1 18 ? 12.32 -15.055 -9.531 1 88.25 18 TYR B O 1
ATOM 930 N N . GLY B 1 19 ? 10.375 -14.422 -8.633 1 89.88 19 GLY B N 1
ATOM 931 C CA . GLY B 1 19 ? 9.727 -15.688 -8.945 1 89.88 19 GLY B CA 1
ATOM 932 C C . GLY B 1 19 ? 8.219 -15.562 -9.109 1 89.88 19 GLY B C 1
ATOM 933 O O . GLY B 1 19 ? 7.707 -14.469 -9.344 1 89.88 19 GLY B O 1
ATOM 934 N N . SER B 1 20 ? 7.566 -16.797 -9.148 1 92.88 20 SER B N 1
ATOM 935 C CA . SER B 1 20 ? 6.109 -16.844 -9.266 1 92.88 20 SER B CA 1
ATOM 936 C C . SER B 1 20 ? 5.492 -17.625 -8.117 1 92.88 20 SER B C 1
ATOM 938 O O . SER B 1 20 ? 6.105 -18.562 -7.594 1 92.88 20 SER B O 1
ATOM 940 N N . ILE B 1 21 ? 4.363 -17.172 -7.715 1 90.25 21 ILE B N 1
ATOM 941 C CA . ILE B 1 21 ? 3.566 -17.875 -6.719 1 90.25 21 ILE B CA 1
ATOM 942 C C . ILE B 1 21 ? 2.23 -18.297 -7.328 1 90.25 21 ILE B C 1
ATOM 944 O O . ILE B 1 21 ? 1.535 -17.484 -7.938 1 90.25 21 ILE B O 1
ATOM 948 N N . LYS B 1 22 ? 1.959 -19.562 -7.172 1 89.94 22 LYS B N 1
ATOM 949 C CA . LYS B 1 22 ? 0.666 -20.078 -7.609 1 89.94 22 LYS B CA 1
ATOM 950 C C . LYS B 1 22 ? -0.273 -20.281 -6.422 1 89.94 22 LYS B C 1
ATOM 952 O O . LYS B 1 22 ? 0.081 -20.938 -5.449 1 89.94 22 LYS B O 1
ATOM 957 N N . PHE B 1 23 ? -1.406 -19.641 -6.48 1 87.06 23 PHE B N 1
ATOM 958 C CA . PHE B 1 23 ? -2.459 -19.766 -5.484 1 87.06 23 PHE B CA 1
ATOM 959 C C . PHE B 1 23 ? -3.793 -20.094 -6.145 1 87.06 23 PHE B C 1
ATOM 961 O O . PHE B 1 23 ? -4.371 -19.25 -6.836 1 87.06 23 PHE B O 1
ATOM 968 N N . ASN B 1 24 ? -4.172 -21.297 -5.816 1 84.19 24 ASN B N 1
ATOM 969 C CA . ASN B 1 24 ? -5.367 -21.797 -6.484 1 84.19 24 ASN B CA 1
ATOM 970 C C . ASN B 1 24 ? -5.266 -21.641 -8 1 84.19 24 ASN B C 1
ATOM 972 O O . ASN B 1 24 ? -4.375 -22.219 -8.625 1 84.19 24 ASN B O 1
ATOM 976 N N . SER B 1 25 ? -6.109 -20.875 -8.633 1 85.62 25 SER B N 1
ATOM 977 C CA . SER B 1 25 ? -6.117 -20.766 -10.086 1 85.62 25 SER B CA 1
ATOM 978 C C . SER B 1 25 ? -5.363 -19.516 -10.547 1 85.62 25 SER B C 1
ATOM 980 O O . SER B 1 25 ? -5.27 -19.25 -11.742 1 85.62 25 SER B O 1
ATOM 982 N N . VAL B 1 26 ? -4.758 -18.875 -9.586 1 87.94 26 VAL B N 1
ATOM 983 C CA . VAL B 1 26 ? -4.094 -17.625 -9.93 1 87.94 26 VAL B CA 1
ATOM 984 C C . VAL B 1 26 ? -2.584 -17.781 -9.766 1 87.94 26 VAL B C 1
ATOM 986 O O . VAL B 1 26 ? -2.117 -18.469 -8.859 1 87.94 26 VAL B O 1
ATOM 989 N N . VAL B 1 27 ? -1.848 -17.125 -10.742 1 92.44 27 VAL B N 1
ATOM 990 C CA . VAL B 1 27 ? -0.391 -17.109 -10.664 1 92.44 27 VAL B CA 1
ATOM 991 C C . VAL B 1 27 ? 0.108 -15.68 -10.547 1 92.44 27 VAL B C 1
ATOM 993 O O . VAL B 1 27 ? -0.113 -14.859 -11.445 1 92.44 27 VAL B O 1
ATOM 996 N N . PHE B 1 28 ? 0.737 -15.383 -9.422 1 93 28 PHE B N 1
ATOM 997 C CA . PHE B 1 28 ? 1.425 -14.102 -9.289 1 93 28 PHE B CA 1
ATOM 998 C C . PHE B 1 28 ? 2.818 -14.172 -9.898 1 93 28 PHE B C 1
ATOM 1000 O O . PHE B 1 28 ? 3.658 -14.953 -9.453 1 93 28 PHE B O 1
ATOM 1007 N N . LYS B 1 29 ? 3.012 -13.328 -10.82 1 93.94 29 LYS B N 1
ATOM 1008 C CA . LYS B 1 29 ? 4.32 -13.273 -11.469 1 93.94 29 LYS B CA 1
ATOM 1009 C C . LYS B 1 29 ? 5.164 -12.125 -10.914 1 93.94 29 LYS B C 1
ATOM 1011 O O . LYS B 1 29 ? 4.637 -11.219 -10.266 1 93.94 29 LYS B O 1
ATOM 1016 N N . ASN B 1 30 ? 6.512 -12.266 -11.031 1 90.31 30 ASN B N 1
ATOM 1017 C CA . ASN B 1 30 ? 7.457 -11.227 -10.664 1 90.31 30 ASN B CA 1
ATOM 1018 C C . ASN B 1 30 ? 7.359 -10.883 -9.18 1 90.31 30 ASN B C 1
ATOM 1020 O O . ASN B 1 30 ? 7.406 -9.711 -8.797 1 90.31 30 ASN B O 1
ATOM 1024 N N . VAL B 1 31 ? 7.113 -11.914 -8.422 1 90.31 31 VAL B N 1
ATOM 1025 C CA . VAL B 1 31 ? 7.113 -11.758 -6.973 1 90.31 31 VAL B CA 1
ATOM 1026 C C . VAL B 1 31 ? 8.547 -11.625 -6.465 1 90.31 31 VAL B C 1
ATOM 1028 O O . VAL B 1 31 ? 9.406 -12.453 -6.785 1 90.31 31 VAL B O 1
ATOM 1031 N N . SER B 1 32 ? 8.742 -10.57 -5.703 1 84.44 32 SER B N 1
ATOM 1032 C CA . SER B 1 32 ? 10.094 -10.32 -5.211 1 84.44 32 SER B CA 1
ATOM 1033 C C . SER B 1 32 ? 10.383 -11.117 -3.947 1 84.44 32 SER B C 1
ATOM 1035 O O . SER B 1 32 ? 9.531 -11.227 -3.064 1 84.44 32 SER B O 1
ATOM 1037 N N . TYR B 1 33 ? 11.531 -11.75 -3.984 1 82.25 33 TYR B N 1
ATOM 1038 C CA . TYR B 1 33 ? 12.031 -12.422 -2.787 1 82.25 33 TYR B CA 1
ATOM 1039 C C . TYR B 1 33 ? 13.367 -11.836 -2.354 1 82.25 33 TYR B C 1
ATOM 1041 O O . TYR B 1 33 ? 14.266 -11.648 -3.176 1 82.25 33 TYR B O 1
ATOM 1049 N N . VAL B 1 34 ? 13.297 -11.312 -1.189 1 72.62 34 VAL B N 1
ATOM 1050 C CA . VAL B 1 34 ? 14.508 -10.734 -0.618 1 72.62 34 VAL B CA 1
ATOM 1051 C C . VAL B 1 34 ? 15.094 -11.68 0.431 1 72.62 34 VAL B C 1
ATOM 1053 O O . VAL B 1 34 ? 14.422 -12.023 1.407 1 72.62 34 VAL B O 1
ATOM 1056 N N . LYS B 1 35 ? 16.297 -12.039 0.071 1 70.31 35 LYS B N 1
ATOM 1057 C CA . LYS B 1 35 ? 16.969 -12.938 1.008 1 70.31 35 LYS B CA 1
ATOM 1058 C C . LYS B 1 35 ? 17.062 -12.312 2.398 1 70.31 35 LYS B C 1
ATOM 1060 O O . LYS B 1 35 ? 17.422 -11.141 2.537 1 70.31 35 LYS B O 1
ATOM 1065 N N . GLY B 1 36 ? 16.625 -12.977 3.387 1 67.88 36 GLY B N 1
ATOM 1066 C CA . GLY B 1 36 ? 16.672 -12.469 4.746 1 67.88 36 GLY B CA 1
ATOM 1067 C C . GLY B 1 36 ? 15.328 -11.984 5.246 1 67.88 36 GLY B C 1
ATOM 1068 O O . GLY B 1 36 ? 15.117 -11.844 6.453 1 67.88 36 GLY B O 1
ATOM 1069 N N . LEU B 1 37 ? 14.539 -11.742 4.207 1 67.88 37 LEU B N 1
ATOM 1070 C CA . LEU B 1 37 ? 13.18 -11.398 4.598 1 67.88 37 LEU B CA 1
ATOM 1071 C C . LEU B 1 37 ? 12.297 -12.641 4.648 1 67.88 37 LEU B C 1
ATOM 1073 O O . LEU B 1 37 ? 12.414 -13.523 3.799 1 67.88 37 LEU B O 1
ATOM 1077 N N . GLN B 1 38 ? 11.625 -12.844 5.637 1 71.75 38 GLN B N 1
ATOM 1078 C CA . GLN B 1 38 ? 10.789 -14.031 5.812 1 71.75 38 GLN B CA 1
ATOM 1079 C C . GLN B 1 38 ? 9.57 -13.984 4.902 1 71.75 38 GLN B C 1
ATOM 1081 O O . GLN B 1 38 ? 8.867 -14.992 4.746 1 71.75 38 GLN B O 1
ATOM 1086 N N . HIS B 1 39 ? 9.453 -12.914 4.121 1 78.06 39 HIS B N 1
ATOM 1087 C CA . HIS B 1 39 ? 8.258 -12.781 3.299 1 78.06 39 HIS B CA 1
ATOM 1088 C C . HIS B 1 39 ? 8.609 -12.383 1.871 1 78.06 39 HIS B C 1
ATOM 1090 O O . HIS B 1 39 ? 9.562 -11.625 1.649 1 78.06 39 HIS B O 1
ATOM 1096 N N . ASN B 1 40 ? 7.824 -12.945 0.99 1 84.12 40 ASN B N 1
ATOM 1097 C CA . ASN B 1 40 ? 7.84 -12.414 -0.37 1 84.12 40 ASN B CA 1
ATOM 1098 C C . ASN B 1 40 ? 7.094 -11.094 -0.466 1 84.12 40 ASN B C 1
ATOM 1100 O O . ASN B 1 40 ? 6.258 -10.781 0.387 1 84.12 40 ASN B O 1
ATOM 1104 N N . LEU B 1 41 ? 7.418 -10.367 -1.529 1 84.88 41 LEU B N 1
ATOM 1105 C CA . LEU B 1 41 ? 6.812 -9.055 -1.703 1 84.88 41 LEU B CA 1
ATOM 1106 C C . LEU B 1 41 ? 5.941 -9.023 -2.955 1 84.88 41 LEU B C 1
ATOM 1108 O O . LEU B 1 41 ? 6.387 -9.406 -4.039 1 84.88 41 LEU B O 1
ATOM 1112 N N . ILE B 1 42 ? 4.789 -8.609 -2.734 1 88.31 42 ILE B N 1
ATOM 1113 C CA . ILE B 1 42 ? 3.857 -8.445 -3.844 1 88.31 42 ILE B CA 1
ATOM 1114 C C . ILE B 1 42 ? 3.383 -7 -3.908 1 88.31 42 ILE B C 1
ATOM 1116 O O . ILE B 1 42 ? 3.01 -6.414 -2.889 1 88.31 42 ILE B O 1
ATOM 1120 N N . SER B 1 43 ? 3.469 -6.418 -5.086 1 86.81 43 SER B N 1
ATOM 1121 C CA . SER B 1 43 ? 2.904 -5.082 -5.258 1 86.81 43 SER B CA 1
ATOM 1122 C C . SER B 1 43 ? 1.381 -5.129 -5.285 1 86.81 43 SER B C 1
ATOM 1124 O O . SER B 1 43 ? 0.792 -6.07 -5.816 1 86.81 43 SER B O 1
ATOM 1126 N N . ILE B 1 44 ? 0.732 -4.148 -4.762 1 90.69 44 ILE B N 1
ATOM 1127 C CA . ILE B 1 44 ? -0.723 -4.059 -4.805 1 90.69 44 ILE B CA 1
ATOM 1128 C C . ILE B 1 44 ? -1.204 -4.156 -6.25 1 90.69 44 ILE B C 1
ATOM 1130 O O . ILE B 1 44 ? -2.217 -4.805 -6.531 1 90.69 44 ILE B O 1
ATOM 1134 N N . SER B 1 45 ? -0.451 -3.59 -7.195 1 89.81 45 SER B N 1
ATOM 1135 C CA . SER B 1 45 ? -0.859 -3.564 -8.594 1 89.81 45 SER B CA 1
ATOM 1136 C C . SER B 1 45 ? -0.873 -4.965 -9.195 1 89.81 45 SER B C 1
ATOM 1138 O O . SER B 1 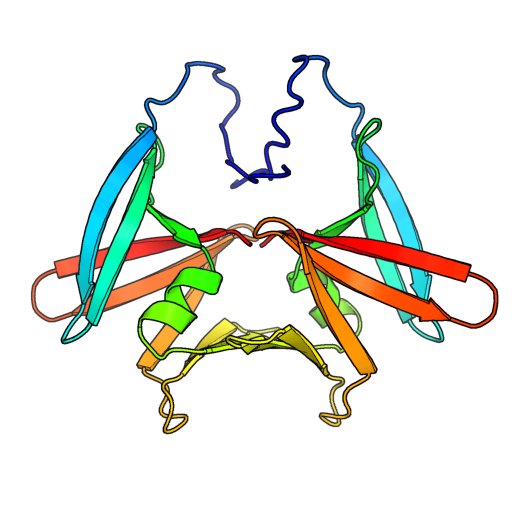45 ? -1.592 -5.23 -10.156 1 89.81 45 SER B O 1
ATOM 1140 N N . GLN B 1 46 ? -0.076 -5.824 -8.641 1 90.94 46 GLN B N 1
ATOM 1141 C CA . GLN B 1 46 ? -0.035 -7.199 -9.133 1 90.94 46 GLN B CA 1
ATOM 1142 C C . GLN B 1 46 ? -1.354 -7.918 -8.859 1 90.94 46 GLN B C 1
ATOM 1144 O O . GLN B 1 46 ? -1.67 -8.914 -9.523 1 90.94 46 GLN B O 1
ATOM 1149 N N . LEU B 1 47 ? -2.102 -7.527 -7.867 1 92.44 47 LEU B N 1
ATOM 1150 C CA . LEU B 1 47 ? -3.428 -8.078 -7.609 1 92.44 47 LEU B CA 1
ATOM 1151 C C . LEU B 1 47 ? -4.344 -7.863 -8.812 1 92.44 47 LEU B C 1
ATOM 1153 O O . LEU B 1 47 ? -5.125 -8.75 -9.164 1 92.44 47 LEU B O 1
ATOM 1157 N N . PHE B 1 48 ? -4.148 -6.699 -9.445 1 92.31 48 PHE B N 1
ATOM 1158 C CA . PHE B 1 48 ? -5.035 -6.332 -10.539 1 92.31 48 PHE B CA 1
ATOM 1159 C C . PHE B 1 48 ? -4.738 -7.172 -11.781 1 92.31 48 PHE B C 1
ATOM 1161 O O . PHE B 1 48 ? -5.641 -7.461 -12.57 1 92.31 48 PHE B O 1
ATOM 1168 N N . GLU B 1 49 ? -3.508 -7.531 -11.867 1 91.31 49 GLU B N 1
ATOM 1169 C CA . GLU B 1 49 ? -3.088 -8.336 -13.016 1 91.31 49 GLU B CA 1
ATOM 1170 C C . GLU B 1 49 ? -3.779 -9.695 -13.016 1 91.31 49 GLU B C 1
ATOM 1172 O O . GLU B 1 49 ? -3.959 -10.305 -14.07 1 91.31 49 GLU B O 1
ATOM 1177 N N . VAL B 1 50 ? -4.168 -10.117 -11.875 1 91.94 50 VAL B N 1
ATOM 1178 C CA . VAL B 1 50 ? -4.777 -11.445 -11.781 1 91.94 50 VAL B CA 1
ATOM 1179 C C . VAL B 1 50 ? -6.266 -11.312 -11.477 1 91.94 50 VAL B C 1
ATOM 1181 O O . VAL B 1 50 ? -6.91 -12.281 -11.062 1 91.94 50 VAL B O 1
ATOM 1184 N N . GLY B 1 51 ? -6.789 -10.141 -11.5 1 91.69 51 GLY B N 1
ATOM 1185 C CA . GLY B 1 51 ? -8.227 -9.93 -11.438 1 91.69 51 GLY B CA 1
ATOM 1186 C C . GLY B 1 51 ? -8.727 -9.609 -10.039 1 91.69 51 GLY B C 1
ATOM 1187 O O . GLY B 1 51 ? -9.922 -9.695 -9.773 1 91.69 51 GLY B O 1
ATOM 1188 N N . TYR B 1 52 ? -7.848 -9.281 -9.148 1 93.31 52 TYR B N 1
ATOM 1189 C CA . TYR B 1 52 ? -8.242 -8.953 -7.781 1 93.31 52 TYR B CA 1
ATOM 1190 C C . TYR B 1 52 ? -8.195 -7.449 -7.551 1 93.31 52 TYR B C 1
ATOM 1192 O O . TYR B 1 52 ? -7.516 -6.723 -8.281 1 93.31 52 TYR B O 1
ATOM 1200 N N . GLU B 1 53 ? -8.977 -7.07 -6.637 1 94.56 53 GLU B N 1
ATOM 1201 C CA . GLU B 1 53 ? -8.93 -5.75 -6.02 1 94.56 53 GLU B CA 1
ATOM 1202 C C . GLU B 1 53 ? -8.789 -5.855 -4.504 1 94.56 53 GLU B C 1
ATOM 1204 O O . GLU B 1 53 ? -9 -6.926 -3.928 1 94.56 53 GLU B O 1
ATOM 1209 N N . ILE B 1 54 ? -8.391 -4.715 -3.943 1 94.06 54 ILE B N 1
ATOM 1210 C CA . ILE B 1 54 ? -8.195 -4.809 -2.5 1 94.06 54 ILE B CA 1
ATOM 1211 C C . ILE B 1 54 ? -8.789 -3.574 -1.821 1 94.06 54 ILE B C 1
ATOM 1213 O O . ILE B 1 54 ? -8.648 -2.457 -2.324 1 94.06 54 ILE B O 1
ATOM 1217 N N . LEU B 1 55 ? -9.477 -3.809 -0.757 1 93.56 55 LEU B N 1
ATOM 1218 C CA . LEU B 1 55 ? -10.016 -2.785 0.133 1 93.56 55 LEU B CA 1
ATOM 1219 C C . LEU B 1 55 ? -9.344 -2.844 1.5 1 93.56 55 LEU B C 1
ATOM 1221 O O . LEU B 1 55 ? -9.359 -3.887 2.158 1 93.56 55 LEU B O 1
ATOM 1225 N N . PHE B 1 56 ? -8.719 -1.722 1.867 1 93.31 56 PHE B N 1
ATOM 1226 C CA . PHE B 1 56 ? -8.156 -1.635 3.211 1 93.31 56 PHE B CA 1
ATOM 1227 C C . PHE B 1 56 ? -9.094 -0.87 4.141 1 93.31 56 PHE B C 1
ATOM 1229 O O . PHE B 1 56 ? -9.57 0.212 3.793 1 93.31 56 PHE B O 1
ATOM 1236 N N . ASN B 1 57 ? -9.305 -1.423 5.258 1 91.31 57 ASN B N 1
ATOM 1237 C CA . ASN B 1 57 ? -10.008 -0.739 6.336 1 91.31 57 ASN B CA 1
ATOM 1238 C C . ASN B 1 57 ? -9.289 -0.904 7.668 1 91.31 57 ASN B C 1
ATOM 1240 O O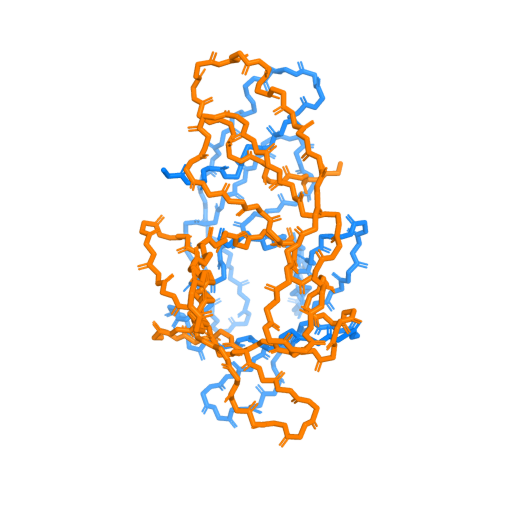 . ASN B 1 57 ? -8.156 -1.395 7.711 1 91.31 57 ASN B O 1
ATOM 1244 N N . LYS B 1 58 ? -9.891 -0.405 8.711 1 89.06 58 LYS B N 1
ATOM 1245 C CA . LYS B 1 58 ? -9.258 -0.373 10.023 1 89.06 58 LYS B CA 1
ATOM 1246 C C . LYS B 1 58 ? -8.922 -1.782 10.508 1 89.06 58 LYS B C 1
ATOM 1248 O O . LYS B 1 58 ? -7.988 -1.97 11.289 1 89.06 58 LYS B O 1
ATOM 1253 N N . ARG B 1 59 ? -9.609 -2.764 9.992 1 88.19 59 ARG B N 1
ATOM 1254 C CA . ARG B 1 59 ? -9.461 -4.125 10.492 1 88.19 59 ARG B CA 1
ATOM 1255 C C . ARG B 1 59 ? -8.5 -4.926 9.625 1 88.19 59 ARG B C 1
ATOM 1257 O O . ARG B 1 59 ? -7.641 -5.648 10.141 1 88.19 59 ARG B O 1
ATOM 1264 N N . GLU B 1 60 ? -8.672 -4.832 8.305 1 91.19 60 GLU B N 1
ATOM 1265 C CA . GLU B 1 60 ? -7.922 -5.703 7.398 1 91.19 60 GLU B CA 1
ATOM 1266 C C . GLU B 1 60 ? -7.961 -5.176 5.969 1 91.19 60 GLU B C 1
ATOM 1268 O O . GLU B 1 60 ? -8.688 -4.23 5.668 1 91.19 60 GLU B O 1
ATOM 1273 N N . GLY B 1 61 ? -7.121 -5.777 5.156 1 93.62 61 GLY B N 1
ATOM 1274 C CA . GLY B 1 61 ? -7.27 -5.703 3.709 1 93.62 61 GLY B CA 1
ATOM 1275 C C . GLY B 1 61 ? -8.062 -6.855 3.131 1 93.62 61 GLY B C 1
ATOM 1276 O 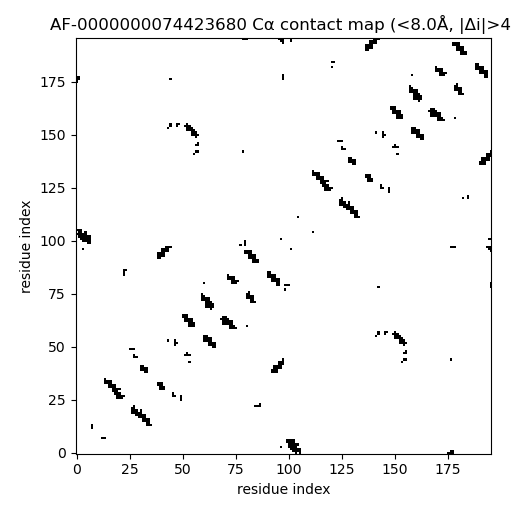O . GLY B 1 61 ? -7.734 -8.023 3.361 1 93.62 61 GLY B O 1
ATOM 1277 N N . LYS B 1 62 ? -9.094 -6.539 2.447 1 93.38 62 LYS B N 1
ATOM 1278 C CA . LYS B 1 62 ? -9.93 -7.543 1.792 1 93.38 62 LYS B CA 1
ATOM 1279 C C . LYS B 1 62 ? -9.641 -7.602 0.294 1 93.38 62 LYS B C 1
ATOM 1281 O O . LYS B 1 62 ? -9.797 -6.602 -0.412 1 93.38 62 LYS B O 1
ATOM 1286 N N . VAL B 1 63 ? -9.18 -8.727 -0.09 1 94.56 63 VAL B N 1
ATOM 1287 C CA . VAL B 1 63 ? -8.922 -8.945 -1.509 1 94.56 63 VAL B CA 1
ATOM 1288 C C . VAL B 1 63 ? -10.141 -9.586 -2.166 1 94.56 63 VAL B C 1
ATOM 1290 O O . VAL B 1 63 ? -10.602 -10.648 -1.734 1 94.56 63 VAL B O 1
ATOM 1293 N N . VAL B 1 64 ? -10.625 -8.906 -3.162 1 92.56 64 VAL B N 1
ATOM 1294 C CA . VAL B 1 64 ? -11.859 -9.367 -3.795 1 92.56 64 VAL B CA 1
ATOM 1295 C C . VAL B 1 64 ? -11.625 -9.594 -5.285 1 92.56 64 VAL B C 1
ATOM 1297 O O . VAL B 1 64 ? -10.75 -8.961 -5.887 1 92.56 64 VAL B O 1
ATOM 1300 N N . ASP B 1 65 ? -12.398 -10.555 -5.789 1 88.12 65 ASP B N 1
ATOM 1301 C CA . ASP B 1 65 ? -12.336 -10.773 -7.23 1 88.12 65 ASP B CA 1
ATOM 1302 C C . ASP B 1 65 ? -13.312 -9.859 -7.969 1 88.12 65 ASP B C 1
ATOM 1304 O O . ASP B 1 65 ? -13.898 -8.953 -7.371 1 88.12 65 ASP B O 1
ATOM 1308 N N . GLN B 1 66 ? -13.367 -10.055 -9.25 1 79.94 66 GLN B N 1
ATOM 1309 C CA . GLN B 1 66 ? -14.195 -9.203 -10.094 1 79.94 66 GLN B CA 1
ATOM 1310 C C . GLN B 1 66 ? -15.672 -9.359 -9.758 1 79.94 66 GLN B C 1
ATOM 1312 O O . GLN B 1 66 ? -16.484 -8.492 -10.078 1 79.94 66 GLN B O 1
ATOM 1317 N N . LYS B 1 67 ? -15.938 -10.461 -9.148 1 79.5 67 LYS B N 1
ATOM 1318 C CA . LYS B 1 67 ? -17.328 -10.695 -8.75 1 79.5 67 LYS B CA 1
ATOM 1319 C C . LYS B 1 67 ? -17.562 -10.242 -7.309 1 79.5 67 LYS B C 1
ATOM 1321 O O . LYS B 1 67 ? -18.594 -10.57 -6.715 1 79.5 67 LYS B O 1
ATOM 1326 N N . SER B 1 68 ? -16.516 -9.555 -6.742 1 73.62 68 SER B N 1
ATOM 1327 C CA . SER B 1 68 ? -16.562 -8.992 -5.398 1 73.62 68 SER B CA 1
ATOM 1328 C C . SER B 1 68 ? -16.641 -10.086 -4.34 1 73.62 68 SER B C 1
ATOM 1330 O O . SER B 1 68 ? -17.188 -9.883 -3.26 1 73.62 68 SER B O 1
ATOM 1332 N N . VAL B 1 69 ? -16.375 -11.266 -4.738 1 75.62 69 VAL B N 1
ATOM 1333 C CA . VAL B 1 69 ? -16.266 -12.352 -3.766 1 75.62 69 VAL B CA 1
ATOM 1334 C C . VAL B 1 69 ? -14.875 -12.32 -3.125 1 75.62 69 VAL B C 1
ATOM 1336 O O . VAL B 1 69 ? -13.867 -12.242 -3.824 1 75.62 69 VAL B O 1
ATOM 1339 N N . THR B 1 70 ? -15.023 -12.156 -1.748 1 69.5 70 THR B N 1
ATOM 1340 C CA . THR B 1 70 ? -13.766 -12.164 -1.018 1 69.5 70 THR B CA 1
ATOM 1341 C C . THR B 1 70 ? -13.031 -13.484 -1.211 1 69.5 70 THR B C 1
ATOM 1343 O O . THR B 1 70 ? -13.57 -14.555 -0.897 1 69.5 70 THR B O 1
ATOM 1346 N N . ASP B 1 71 ? -11.836 -13.234 -1.699 1 77.88 71 ASP B N 1
ATOM 1347 C CA . ASP B 1 71 ? -11.055 -14.43 -1.984 1 77.88 71 ASP B CA 1
ATOM 1348 C C . ASP B 1 71 ? -9.914 -14.594 -0.98 1 77.88 71 ASP B C 1
ATOM 1350 O O . ASP B 1 71 ? -9.633 -15.703 -0.528 1 77.88 71 ASP B O 1
ATOM 1354 N N . LEU B 1 72 ? -9.367 -13.43 -0.506 1 87.12 72 LEU B N 1
ATOM 1355 C CA . LEU B 1 72 ? -8.211 -13.445 0.39 1 87.12 72 LEU B CA 1
ATOM 1356 C C . LEU B 1 72 ? -8.273 -12.281 1.373 1 87.12 72 LEU B C 1
ATOM 1358 O O . LEU B 1 72 ? -8.953 -11.281 1.118 1 87.12 72 LEU B O 1
ATOM 1362 N N . THR B 1 73 ? -7.746 -12.523 2.576 1 90.56 73 THR B N 1
ATOM 1363 C CA . THR B 1 73 ? -7.633 -11.453 3.561 1 90.56 73 THR B CA 1
ATOM 1364 C C . THR B 1 73 ? -6.18 -11.25 3.977 1 90.56 73 THR B C 1
ATOM 1366 O O . THR B 1 73 ? -5.332 -12.109 3.725 1 90.56 73 THR B O 1
ATOM 1369 N N . THR B 1 74 ? -5.992 -10.086 4.461 1 92.62 74 THR B N 1
ATOM 1370 C CA . THR B 1 74 ? -4.656 -9.773 4.961 1 92.62 74 THR B CA 1
ATOM 1371 C C . THR B 1 74 ? -4.664 -9.641 6.48 1 92.62 74 THR B C 1
ATOM 1373 O O . THR B 1 74 ? -5.707 -9.375 7.078 1 92.62 74 THR B O 1
ATOM 1376 N N . SER B 1 75 ? -3.561 -9.938 7.047 1 88.62 75 SER B N 1
ATOM 1377 C CA . SER B 1 75 ? -3.336 -9.656 8.461 1 88.62 75 SER B CA 1
ATOM 1378 C C . SER B 1 75 ? -2.332 -8.523 8.641 1 88.62 75 SER B C 1
ATOM 1380 O O . SER B 1 75 ? -1.44 -8.336 7.812 1 88.62 75 SER B O 1
ATOM 1382 N N . GLN B 1 76 ? -2.646 -7.684 9.602 1 83.81 76 GLN B N 1
ATOM 1383 C CA . GLN B 1 76 ? -1.703 -6.613 9.906 1 83.81 76 GLN B CA 1
ATOM 1384 C C . GLN B 1 76 ? -0.716 -7.043 10.992 1 83.81 76 GLN B C 1
ATOM 1386 O O . GLN B 1 76 ? -1.121 -7.484 12.07 1 83.81 76 GLN B O 1
ATOM 1391 N N . GLN B 1 77 ? 0.55 -6.988 10.555 1 74.5 77 GLN B N 1
ATOM 1392 C CA . GLN B 1 77 ? 1.633 -7.27 11.492 1 74.5 77 GLN B CA 1
ATOM 1393 C C . GLN B 1 77 ? 2.641 -6.125 11.523 1 74.5 77 GLN B C 1
ATOM 1395 O O . GLN B 1 77 ? 3.316 -5.855 10.531 1 74.5 77 GLN B O 1
ATOM 1400 N N . ASN B 1 78 ? 2.801 -5.477 12.625 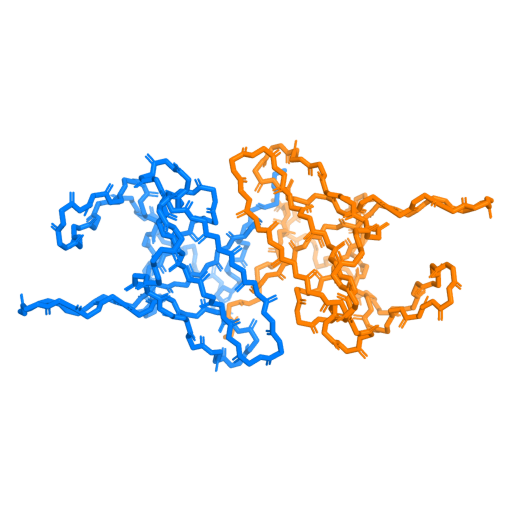1 69.56 78 ASN B N 1
ATOM 1401 C CA . ASN B 1 78 ? 3.76 -4.387 12.773 1 69.56 78 ASN B CA 1
ATOM 1402 C C . ASN B 1 78 ? 3.611 -3.359 11.648 1 69.56 78 ASN B C 1
ATOM 1404 O O . ASN B 1 78 ? 4.598 -2.98 11.016 1 69.56 78 ASN B O 1
ATOM 1408 N N . ASP B 1 79 ? 2.43 -2.945 11.172 1 68.44 79 ASP B N 1
ATOM 1409 C CA . ASP B 1 79 ? 2.121 -1.901 10.203 1 68.44 79 ASP B CA 1
ATOM 1410 C C . ASP B 1 79 ? 2.354 -2.393 8.773 1 68.44 79 ASP B C 1
ATOM 1412 O O . ASP B 1 79 ? 2.523 -1.588 7.859 1 68.44 79 ASP B O 1
ATOM 1416 N N . ILE B 1 80 ? 2.572 -3.791 8.75 1 75.75 80 ILE B N 1
ATOM 1417 C CA . ILE B 1 80 ? 2.732 -4.402 7.434 1 75.75 80 ILE B CA 1
ATOM 1418 C C . ILE B 1 80 ? 1.536 -5.305 7.133 1 75.75 80 ILE B C 1
ATOM 1420 O O . ILE B 1 80 ? 1.073 -6.039 8.008 1 75.75 80 ILE B O 1
ATOM 1424 N N . TYR B 1 81 ? 1.058 -5.137 5.996 1 87.31 81 TYR B N 1
ATOM 1425 C CA . TYR B 1 81 ? -0.048 -6 5.594 1 87.31 81 TYR B CA 1
ATOM 1426 C C . TYR B 1 81 ? 0.467 -7.277 4.941 1 87.31 81 TYR B C 1
ATOM 1428 O O . TYR B 1 81 ? 1.191 -7.227 3.945 1 87.31 81 TYR B O 1
ATOM 1436 N N . VAL B 1 82 ? 0.108 -8.336 5.543 1 88.38 82 VAL B N 1
ATOM 1437 C CA . VAL B 1 82 ? 0.546 -9.648 5.074 1 88.38 82 VAL B CA 1
ATOM 1438 C C . VAL B 1 82 ? -0.612 -10.359 4.379 1 88.38 82 VAL B C 1
ATOM 1440 O O . VAL B 1 82 ? -1.686 -10.531 4.965 1 88.38 82 VAL B O 1
ATOM 1443 N N . LEU B 1 83 ? -0.391 -10.664 3.123 1 91.44 83 LEU B N 1
ATOM 1444 C CA . LEU B 1 83 ? -1.351 -11.461 2.367 1 91.44 83 LEU B CA 1
ATOM 1445 C C . LEU B 1 83 ? -1.212 -12.938 2.703 1 91.44 83 LEU B C 1
ATOM 1447 O O . LEU B 1 83 ? -0.158 -13.539 2.471 1 91.44 83 LEU B O 1
ATOM 1451 N N . ASP B 1 84 ? -2.266 -13.438 3.26 1 87.88 84 ASP B N 1
ATOM 1452 C CA . ASP B 1 84 ? -2.281 -14.844 3.645 1 87.88 84 ASP B CA 1
ATOM 1453 C C . ASP B 1 84 ? -2.904 -15.711 2.551 1 87.88 84 ASP B C 1
ATOM 1455 O O . ASP B 1 84 ? -4.109 -15.633 2.307 1 87.88 84 ASP B O 1
ATOM 1459 N N . MET B 1 85 ? -2.072 -16.438 1.916 1 87.69 85 MET B N 1
ATOM 1460 C CA . MET B 1 85 ? -2.537 -17.359 0.878 1 87.69 85 MET B CA 1
ATOM 1461 C C . MET B 1 85 ? -2.471 -18.797 1.36 1 87.69 85 MET B C 1
ATOM 1463 O O . MET B 1 85 ? -1.407 -19.422 1.331 1 87.69 85 MET B O 1
ATOM 1467 N N . PHE B 1 86 ? -3.648 -19.172 1.879 1 82 86 PHE B N 1
ATOM 1468 C CA . PHE B 1 86 ? -3.746 -20.547 2.381 1 82 86 PHE B CA 1
ATOM 1469 C C . PHE B 1 86 ? -4.395 -21.453 1.348 1 82 86 PHE B C 1
ATOM 1471 O O . PHE B 1 86 ? -5.465 -21.141 0.823 1 82 86 PHE B O 1
ATOM 1478 N N . SER B 1 87 ? -3.67 -22.219 0.792 1 76.12 87 SER B N 1
ATOM 1479 C CA . SER B 1 87 ? -4.234 -23.219 -0.112 1 76.12 87 SER B CA 1
ATOM 1480 C C . SER B 1 87 ? -3.848 -24.641 0.314 1 76.12 87 SER B C 1
ATOM 1482 O O . SER B 1 87 ? -3.035 -24.812 1.224 1 76.12 87 SER B O 1
ATOM 1484 N N . THR B 1 88 ? -4.598 -25.609 -0.301 1 75.06 88 THR B N 1
ATOM 1485 C CA . THR B 1 88 ? -4.328 -27.016 0.002 1 75.06 88 THR B CA 1
ATOM 1486 C C . THR B 1 88 ? -2.877 -27.359 -0.302 1 75.06 88 THR B C 1
ATOM 1488 O O . THR B 1 88 ? -2.453 -27.328 -1.46 1 75.06 88 THR B O 1
ATOM 1491 N N . GLY B 1 89 ? -2 -27.406 0.736 1 71.94 89 GLY B N 1
ATOM 1492 C CA . GLY B 1 89 ? -0.65 -27.922 0.576 1 71.94 89 GLY B CA 1
ATOM 1493 C C . GLY B 1 89 ? 0.413 -26.844 0.626 1 71.94 89 GLY B C 1
ATOM 1494 O O . GLY B 1 89 ? 1.593 -27.141 0.835 1 71.94 89 GLY B O 1
ATOM 1495 N N . LYS B 1 90 ? 0.104 -25.734 0.201 1 76.31 90 LYS B N 1
ATOM 1496 C CA . LYS B 1 90 ? 1.129 -24.703 0.254 1 76.31 90 LYS B CA 1
ATOM 1497 C C . LYS B 1 90 ? 0.579 -23.422 0.869 1 76.31 90 LYS B C 1
ATOM 1499 O O . LYS B 1 90 ? -0.541 -23 0.56 1 76.31 90 LYS B O 1
ATOM 1504 N N . ASN B 1 91 ? 1.304 -22.969 1.865 1 81.75 91 ASN B N 1
ATOM 1505 C CA . ASN B 1 91 ? 0.957 -21.688 2.457 1 81.75 91 ASN B CA 1
ATOM 1506 C C . ASN B 1 91 ? 2.012 -20.625 2.154 1 81.75 91 ASN B C 1
ATOM 1508 O O . ASN B 1 91 ? 3.211 -20.891 2.244 1 81.75 91 ASN B O 1
ATOM 1512 N N . PHE B 1 92 ? 1.503 -19.578 1.566 1 82.06 92 PHE B N 1
ATOM 1513 C CA . PHE B 1 92 ? 2.398 -18.453 1.298 1 82.06 92 PHE B CA 1
ATOM 1514 C C . PHE B 1 92 ? 2.008 -17.25 2.129 1 82.06 92 PHE B C 1
ATOM 1516 O O . PHE B 1 92 ? 0.82 -16.969 2.324 1 82.06 92 PHE B O 1
ATOM 1523 N N . HIS B 1 93 ? 3.049 -16.609 2.625 1 83.94 93 HIS B N 1
ATOM 1524 C CA . HIS B 1 93 ? 2.879 -15.32 3.291 1 83.94 93 HIS B CA 1
ATOM 1525 C C . HIS B 1 93 ? 3.627 -14.219 2.553 1 83.94 93 HIS B C 1
ATOM 1527 O O . HIS B 1 93 ? 4.852 -14.273 2.418 1 83.94 93 HIS B O 1
ATOM 1533 N N . CYS B 1 94 ? 2.871 -13.297 2.031 1 89.06 94 CYS B N 1
ATOM 1534 C CA . CYS B 1 94 ? 3.467 -12.211 1.262 1 89.06 94 CYS B CA 1
ATOM 1535 C C . CYS B 1 94 ? 3.146 -10.859 1.889 1 89.06 94 CYS B C 1
ATOM 1537 O O . CYS B 1 94 ? 2.047 -10.656 2.406 1 89.06 94 CYS B O 1
ATOM 1539 N N . CYS B 1 95 ? 4.066 -9.984 1.784 1 85.75 95 CYS B N 1
ATOM 1540 C CA . CYS B 1 95 ? 3.84 -8.609 2.225 1 85.75 95 CYS B CA 1
ATOM 1541 C C . CYS B 1 95 ? 3.582 -7.691 1.036 1 85.75 95 CYS B C 1
ATOM 1543 O O . CYS B 1 95 ? 4.184 -7.859 -0.026 1 85.75 95 CYS B O 1
ATOM 1545 N N . PHE B 1 96 ? 2.684 -6.73 1.29 1 86.56 96 PHE B N 1
ATOM 1546 C CA . PHE B 1 96 ? 2.369 -5.801 0.208 1 86.56 96 PHE B CA 1
ATOM 1547 C C . PHE B 1 96 ? 3.357 -4.641 0.185 1 86.56 96 PHE B C 1
ATOM 1549 O O . PHE B 1 96 ? 3.83 -4.203 1.235 1 86.56 96 PHE B O 1
ATOM 1556 N N . PHE B 1 97 ? 3.586 -4.219 -1.024 1 80.25 97 PHE B N 1
ATOM 1557 C CA . PHE B 1 97 ? 4.148 -2.881 -1.178 1 80.25 97 PHE B CA 1
ATOM 1558 C C . PHE B 1 97 ? 3.369 -2.084 -2.217 1 80.25 97 PHE B C 1
ATOM 1560 O O . PHE B 1 97 ? 2.582 -2.648 -2.979 1 80.25 97 PHE B O 1
ATOM 1567 N N . CYS B 1 98 ? 3.387 -0.752 -2.125 1 78.62 98 CYS B N 1
ATOM 1568 C CA . CYS B 1 98 ? 2.557 0.079 -2.988 1 78.62 98 CYS B CA 1
ATOM 1569 C C . CYS B 1 98 ? 3.381 1.183 -3.641 1 78.62 98 CYS B C 1
ATOM 1571 O O . CYS B 1 98 ? 4.434 1.562 -3.125 1 78.62 98 CYS B O 1
#

Organism: Lactuca sativa (NCBI:txid4236)

Secondary structure (DSSP, 8-state):
----B---TT-----EEEEEEEETTEEEEEEEEETT-SSEEEEHHHHHHTT-EEEE-SS-EEEE-TT--EEEEEEEETTEEEEEEEETTEEEEEEEE-/----B---TT-----EEEEEEEETTEEEEEEEEETT-SSEEEEHHHHHHTT-EEEE-SS-EEEE-TT--EEEEEEEETTEEEEEEEETTEEEEEEEE-

Nearest PDB structures (foldseek):
  8rkg-assembly1_B  TM=3.468E-01  e=3.007E+00  Xenopus laevis
  8rkg-assembly1_D  TM=3.194E-01  e=7.164E+00  Xenopus laevis
  8rkg-assembly2_F  TM=3.158E-01  e=6.088E+00  Xenopus laevis
  8rkg-assembly1_B  TM=4.099E-01  e=2.437E+00  Xenopus laevis
  8rkg-assembly2_F  TM=3.590E-01  e=5.857E+00  Xenopus laevis

Foldseek 3Di:
DPPPPPPDVVPPPFDWDWAWDDFDPFIQGRWIDTPPDPAIEDEQVSLVVRAWHWDDDPAWIFIAGPVRDGDWIWDDDPNWTWTWRDDDPDTHIHTYDD/DCPPDPDPDPPDPFDWDWDWDDFDPFIQGRWIDGPPDPAIEDEQVSLVVRAWHWDDDPAWIFIAGPVRDGDWIWDDDPNWTWTWRDDDPDTHIHTYDD

Sequence (196 aa):
MVRLLYTEKNGKGAKKGYGSIKFNSVVFKNVSYVKGLQHNLISISQLFEVGYEILFNKREGKVVDQKSVTDLTTSQQNDIYVLDMFSTGKNFHCCFFCMVRLLYTEKNGKGAKKGYGSIKFNSVVFKNVSYVKGLQHNLISISQLFEVGYEILFNKREGKVVDQKSVTDLTTSQQNDIYVLDMFSTGKNFHCCFFC